Protein AF-A0A3Q3X2P6-F1 (afdb_monomer_lite)

Sequence (192 aa):
YVLNYISVICLCSVTRWWDIPSLQLNGTAVERRFWLMEQRSKPRSSREAITIVSPPPVKSPIPKPPKVLSQLTAEACQSSVRMSCLCESNVREVVWYVNGKRLSQSSRFEMRSSEGSCSLLIHDLADNDQGEYTCEMTSEGGVSKSSFSFTGQVFQSIHLKIKAYREQQLELKGEHVSHCYLDLAHFHGNFK

Secondary structure (DSSP, 8-state):
----------------------------S---SSSSS--S-------------PPP---PPPPPPPPEEEEEEEEEETTEEEEEEEE-TT--EEEEEETTEEP--SSSEEEEEETTEEEEEE-S--GGG-EEEEEEEEETTEEEEEEEEE-HHHHHHHHHHHHHHHHHHHHHHHHHHHHHHHHHHHHHTT--

Radius of gyration: 45.09 Å; chains: 1; bounding box: 128×67×103 Å

InterPro domains:
  IPR003599 Immunoglobulin domain subtype [SM00409] (69-163)
  IPR007110 Immunoglobulin-like domain [PS50835] (66-151)
  IPR013098 Immunoglobulin I-set [PF07679] (78-150)
  IPR013783 Immunoglobulin-like fold [G3DSA:2.60.40.10] (67-174)
  IPR036179 Immunoglobulin-like domain superfamily [SSF48726] (63-153)
  IPR052385 Obscurin and Obscurin-like Regulators [PTHR35971] (69-151)

pLDDT: mean 76.87, std 23.96, range [31.2, 98.56]

Foldseek 3Di:
DDDDDDDDDDDDDDDDDDDDDDDDDDDDPPDDDDPDPPPDDDPDDDPPDPPPPDPDPPPDPQDAAWAWPFAWDWAADQLKIKIKTFTAQQFPDKWKDFQNHTDDDDPQWHWDDHRRITMIIGHPDDPVSFGKMKIWTAGSNGIDIHIDGCDDPNVVVNVVVSVVSVVVVVVVVVVVVVVVVVVVVVVVVPPD

Structure (mmCIF, N/CA/C/O backbone):
data_AF-A0A3Q3X2P6-F1
#
_entry.id   AF-A0A3Q3X2P6-F1
#
loop_
_atom_site.group_PDB
_atom_site.id
_atom_site.type_symbol
_atom_site.label_atom_id
_atom_site.label_alt_id
_atom_site.label_comp_id
_atom_site.label_asym_id
_atom_site.label_entity_id
_atom_site.label_seq_id
_atom_site.pdbx_PDB_ins_code
_atom_site.Cartn_x
_atom_site.Cartn_y
_atom_site.Cartn_z
_atom_site.occupancy
_atom_site.B_iso_or_equiv
_atom_site.auth_seq_id
_atom_site.auth_comp_id
_atom_site.auth_asym_id
_atom_site.auth_atom_id
_atom_site.pdbx_PDB_model_num
ATOM 1 N N . TYR A 1 1 ? 35.637 55.314 -64.513 1.00 33.53 1 TYR A N 1
ATOM 2 C CA . TYR A 1 1 ? 36.027 56.235 -63.428 1.00 33.53 1 TYR A CA 1
ATOM 3 C C . TYR A 1 1 ? 35.735 55.520 -62.115 1.00 33.53 1 TYR A C 1
ATOM 5 O O . TYR A 1 1 ? 34.590 55.496 -61.707 1.00 33.53 1 TYR A O 1
ATOM 13 N N . VAL A 1 2 ? 36.577 54.567 -61.698 1.00 35.44 2 VAL A N 1
ATOM 14 C CA . VAL A 1 2 ? 37.862 54.707 -60.971 1.00 35.44 2 VAL A CA 1
ATOM 15 C C . VAL A 1 2 ? 37.658 55.321 -59.587 1.00 35.44 2 VAL A C 1
ATOM 17 O O . VAL A 1 2 ? 37.082 56.399 -59.509 1.00 35.44 2 VAL A O 1
ATOM 20 N N . LEU A 1 3 ? 38.183 54.614 -58.572 1.00 36.09 3 LEU A N 1
ATOM 21 C CA . LEU A 1 3 ? 38.850 55.047 -57.326 1.00 36.09 3 LEU A CA 1
ATOM 22 C C . LEU A 1 3 ? 38.452 54.076 -56.175 1.00 36.09 3 LEU A C 1
ATOM 24 O O . LEU A 1 3 ? 37.271 53.808 -56.019 1.00 36.09 3 LEU A O 1
ATOM 28 N N . ASN A 1 4 ? 39.310 53.547 -55.294 1.00 36.97 4 ASN A N 1
ATOM 29 C CA . ASN A 1 4 ? 40.771 53.449 -55.202 1.00 36.97 4 ASN A CA 1
ATOM 30 C C . ASN A 1 4 ? 41.157 52.675 -53.901 1.00 36.97 4 ASN A C 1
ATOM 32 O O . ASN A 1 4 ? 40.309 52.552 -53.022 1.00 36.97 4 ASN A O 1
ATOM 36 N N . TYR A 1 5 ? 42.443 52.292 -53.769 1.00 31.20 5 TYR A N 1
ATOM 37 C CA . TYR A 1 5 ? 43.213 51.961 -52.532 1.00 31.20 5 TYR A CA 1
ATOM 38 C C . TYR A 1 5 ? 42.891 50.645 -51.786 1.00 31.20 5 TYR A C 1
ATOM 40 O O . TYR A 1 5 ? 41.778 50.454 -51.322 1.00 31.20 5 TYR A O 1
ATOM 48 N N . ILE A 1 6 ? 43.760 49.625 -51.660 1.00 38.25 6 ILE A N 1
ATOM 49 C CA . ILE A 1 6 ? 45.190 49.481 -51.260 1.00 38.25 6 ILE A CA 1
ATOM 50 C C . ILE A 1 6 ? 45.511 49.928 -49.821 1.00 38.25 6 ILE A C 1
ATOM 52 O O . ILE A 1 6 ? 45.297 51.087 -49.472 1.00 38.25 6 ILE A O 1
ATOM 56 N N . SER A 1 7 ? 46.194 49.012 -49.103 1.00 34.75 7 SER A N 1
ATOM 57 C CA . SER A 1 7 ? 46.961 49.101 -47.828 1.00 34.75 7 SER A CA 1
ATOM 58 C C . SER A 1 7 ? 46.253 48.351 -46.679 1.00 34.75 7 SER A C 1
ATOM 60 O O . SER A 1 7 ? 45.044 48.466 -46.559 1.00 34.75 7 SER A O 1
ATOM 62 N N . VAL A 1 8 ? 46.858 47.522 -45.812 1.00 41.06 8 VAL A N 1
ATOM 63 C CA . VAL A 1 8 ? 48.183 47.476 -45.141 1.00 41.06 8 VAL A CA 1
ATOM 64 C C . VAL A 1 8 ? 48.368 46.006 -44.654 1.00 41.06 8 VAL A C 1
ATOM 66 O O . VAL A 1 8 ? 47.435 45.458 -44.081 1.00 41.06 8 VAL A O 1
ATOM 69 N N . ILE A 1 9 ? 49.362 45.215 -45.090 1.00 38.41 9 ILE A N 1
ATOM 70 C CA . ILE A 1 9 ? 50.740 45.007 -44.567 1.00 38.41 9 ILE A CA 1
ATOM 71 C C . ILE A 1 9 ? 50.860 44.266 -43.205 1.00 38.41 9 ILE A C 1
ATOM 73 O O . ILE A 1 9 ? 50.390 44.747 -42.184 1.00 38.41 9 ILE A O 1
ATOM 77 N N . CYS A 1 10 ? 51.614 43.150 -43.269 1.00 36.16 10 CYS A N 1
ATOM 78 C CA . CYS A 1 10 ? 52.496 42.468 -42.296 1.00 36.16 10 CYS A CA 1
ATOM 79 C C . CYS A 1 10 ? 52.026 42.136 -40.865 1.00 36.16 10 CYS A C 1
ATOM 81 O O . CYS A 1 10 ? 51.720 43.022 -40.080 1.00 36.16 10 CYS A O 1
ATOM 83 N N . LEU A 1 11 ? 52.307 40.898 -40.423 1.00 36.25 11 LEU A N 1
ATOM 84 C CA . LEU A 1 11 ? 53.598 40.586 -39.781 1.00 36.25 11 LEU A CA 1
ATOM 85 C C . LEU A 1 11 ? 53.776 39.094 -39.434 1.00 36.25 11 LEU A C 1
ATOM 87 O O . LEU A 1 11 ? 52.826 38.379 -39.138 1.00 36.25 11 LEU A O 1
ATOM 91 N N . CYS A 1 12 ? 55.061 38.738 -39.377 1.00 33.62 12 CYS A N 1
ATOM 92 C CA . CYS A 1 12 ? 55.713 37.623 -38.687 1.00 33.62 12 CYS A CA 1
ATOM 93 C C . CYS A 1 12 ? 55.795 36.278 -39.435 1.00 33.62 12 CYS A C 1
ATOM 95 O O . CYS A 1 12 ? 54.791 35.614 -39.636 1.00 33.62 12 CYS A O 1
ATOM 97 N N . SER A 1 13 ? 56.934 35.819 -39.968 1.00 33.28 13 SER A N 1
ATOM 98 C CA . SER A 1 13 ? 58.338 35.740 -39.499 1.00 33.28 13 SER A CA 1
ATOM 99 C C . SER A 1 13 ? 58.699 34.321 -39.052 1.00 33.28 13 SER A C 1
ATOM 101 O O . SER A 1 13 ? 58.274 33.863 -38.003 1.00 33.28 13 SER A O 1
ATOM 103 N N . VAL A 1 14 ? 59.608 33.736 -39.840 1.00 39.00 14 VAL A N 1
ATOM 104 C CA . VAL A 1 14 ? 60.704 32.829 -39.457 1.00 39.00 14 VAL A CA 1
ATOM 105 C C . VAL A 1 14 ? 60.358 31.402 -39.011 1.00 39.00 14 VAL A C 1
ATOM 107 O O . VAL A 1 14 ? 59.834 31.159 -37.935 1.00 39.00 14 VAL A O 1
ATOM 110 N N . THR A 1 15 ? 60.834 30.443 -39.811 1.00 45.34 15 THR A N 1
ATOM 111 C CA . THR A 1 15 ? 61.708 29.317 -39.393 1.00 45.34 15 THR A CA 1
ATOM 112 C C . THR A 1 15 ? 62.205 28.604 -40.662 1.00 45.34 15 THR A C 1
ATOM 114 O O . THR A 1 15 ? 61.507 27.802 -41.264 1.00 45.34 15 THR A O 1
ATOM 117 N N . ARG A 1 16 ? 63.271 29.121 -41.292 1.00 37.22 16 ARG A N 1
ATOM 118 C CA . ARG A 1 16 ? 64.595 28.469 -41.438 1.00 37.22 16 ARG A CA 1
ATOM 119 C C . ARG A 1 16 ? 64.564 26.933 -41.417 1.00 37.22 16 ARG A C 1
ATOM 121 O O . ARG A 1 16 ? 64.506 26.346 -40.343 1.00 37.22 16 ARG A O 1
ATOM 128 N N . TRP A 1 17 ? 64.703 26.325 -42.600 1.00 38.06 17 TRP A N 1
ATOM 129 C CA . TRP A 1 17 ? 65.188 24.953 -42.773 1.00 38.06 17 TRP A CA 1
ATOM 130 C C . TRP A 1 17 ? 66.465 24.968 -43.627 1.00 38.06 17 TRP A C 1
ATOM 132 O O . TRP A 1 17 ? 66.420 25.007 -44.850 1.00 38.06 17 TRP A O 1
ATOM 142 N N . TRP A 1 18 ? 67.575 25.130 -42.910 1.00 32.44 18 TRP A N 1
ATOM 143 C CA . TRP A 1 18 ? 68.899 24.508 -43.050 1.00 32.44 18 TRP A CA 1
ATOM 144 C C . TRP A 1 18 ? 69.228 23.787 -44.374 1.00 32.44 18 TRP A C 1
ATOM 146 O O . TRP A 1 18 ? 68.604 22.796 -44.740 1.00 32.44 18 TRP A O 1
ATOM 156 N N . ASP A 1 19 ? 70.290 24.287 -45.008 1.00 33.28 19 ASP A N 1
ATOM 157 C CA . ASP A 1 19 ? 71.456 23.527 -45.475 1.00 33.28 19 ASP A CA 1
ATOM 158 C C . ASP A 1 19 ? 71.229 22.289 -46.361 1.00 33.28 19 ASP A C 1
ATOM 160 O O . ASP A 1 19 ? 71.157 21.155 -45.890 1.00 33.28 19 ASP A O 1
ATOM 164 N N . ILE A 1 20 ? 71.295 22.493 -47.683 1.00 45.91 20 ILE A N 1
ATOM 165 C CA . ILE A 1 20 ? 71.762 21.454 -48.612 1.00 45.91 20 ILE A CA 1
ATOM 166 C C . ILE A 1 20 ? 73.174 21.843 -49.071 1.00 45.91 20 ILE A C 1
ATOM 168 O O . ILE A 1 20 ? 73.326 22.866 -49.747 1.00 45.91 20 ILE A O 1
ATOM 172 N N . PRO A 1 21 ? 74.214 21.059 -48.731 1.00 40.94 21 PRO A N 1
ATOM 173 C CA . PRO A 1 21 ? 75.566 21.308 -49.197 1.00 40.94 21 PRO A CA 1
ATOM 174 C C . PRO A 1 21 ? 75.670 21.129 -50.709 1.00 40.94 21 PRO A C 1
ATOM 176 O O . PRO A 1 21 ? 75.223 20.138 -51.287 1.00 40.94 21 PRO A O 1
ATOM 179 N N . SER A 1 22 ? 76.347 22.093 -51.318 1.00 44.72 22 SER A N 1
ATOM 180 C CA . SER A 1 22 ? 76.985 22.009 -52.621 1.00 44.72 22 SER A CA 1
ATOM 181 C C . SER A 1 22 ? 77.741 20.687 -52.791 1.00 44.72 22 SER A C 1
ATOM 183 O O . SER A 1 22 ? 78.795 20.489 -52.184 1.00 44.72 22 SER A O 1
ATOM 185 N N . LEU A 1 23 ? 77.240 19.811 -53.659 1.00 38.44 23 LEU A N 1
ATOM 186 C CA . LEU A 1 23 ? 78.026 18.728 -54.239 1.00 38.44 23 LEU A CA 1
ATOM 187 C C . LEU A 1 23 ? 78.218 19.013 -55.720 1.00 38.44 23 LEU A C 1
ATOM 189 O O . LEU A 1 23 ? 77.279 19.267 -56.474 1.00 38.44 23 LEU A O 1
ATOM 193 N N . GLN A 1 24 ? 79.497 19.065 -56.064 1.00 36.78 24 GLN A N 1
ATOM 194 C CA . GLN A 1 24 ? 80.031 19.486 -57.338 1.00 36.78 24 GLN A CA 1
ATOM 195 C C . GLN A 1 24 ? 79.485 18.634 -58.484 1.00 36.78 24 GLN A C 1
ATOM 197 O O . GLN A 1 24 ? 79.492 17.405 -58.443 1.00 36.78 24 GLN A O 1
ATOM 202 N N . LEU A 1 25 ? 79.065 19.336 -59.533 1.00 44.50 25 LEU A N 1
ATOM 203 C CA . LEU A 1 25 ? 78.928 18.817 -60.884 1.00 44.50 25 LEU A CA 1
ATOM 204 C C . LEU A 1 25 ? 80.258 18.202 -61.311 1.00 44.50 25 LEU A C 1
ATOM 206 O O . LEU A 1 25 ? 81.220 18.941 -61.450 1.00 44.50 25 LEU A O 1
ATOM 210 N N . ASN A 1 26 ? 80.282 16.889 -61.529 1.00 39.94 26 ASN A N 1
ATOM 211 C CA . ASN A 1 26 ? 81.269 16.183 -62.343 1.00 39.94 26 ASN A CA 1
ATOM 212 C C . ASN A 1 26 ? 80.646 14.844 -62.764 1.00 39.94 26 ASN A C 1
ATOM 214 O O . ASN A 1 26 ? 80.643 13.888 -61.996 1.00 39.94 26 ASN A O 1
ATOM 218 N N . GLY A 1 27 ? 80.073 14.769 -63.965 1.00 41.03 27 GLY A N 1
ATOM 219 C CA . GLY A 1 27 ? 79.530 13.507 -64.468 1.00 41.03 27 GLY A CA 1
ATOM 220 C C . GLY A 1 27 ? 78.745 13.680 -65.756 1.00 41.03 27 GLY A C 1
ATOM 221 O O . GLY A 1 27 ? 77.807 14.465 -65.828 1.00 41.03 27 GLY A O 1
ATOM 222 N N . THR A 1 28 ? 79.177 12.981 -66.790 1.00 41.62 28 THR A N 1
ATOM 223 C CA . THR A 1 28 ? 78.788 13.134 -68.187 1.00 41.62 28 THR A CA 1
ATOM 224 C C . THR A 1 28 ? 77.347 12.708 -68.473 1.00 41.62 28 THR A C 1
ATOM 226 O O . THR A 1 28 ? 76.793 11.779 -67.893 1.00 41.62 28 THR A O 1
ATOM 229 N N . ALA A 1 29 ? 76.723 13.431 -69.401 1.00 50.62 29 ALA A N 1
ATOM 230 C CA . ALA A 1 29 ? 75.336 13.280 -69.806 1.00 50.62 29 ALA A CA 1
ATOM 231 C C . ALA A 1 29 ? 75.096 12.013 -70.643 1.00 50.62 29 ALA A C 1
ATOM 233 O O . ALA A 1 29 ? 75.009 12.115 -71.860 1.00 50.62 29 ALA A O 1
ATOM 234 N N . VAL A 1 30 ? 74.949 10.833 -70.033 1.00 52.69 30 VAL A N 1
ATOM 235 C CA . VAL A 1 30 ? 74.487 9.634 -70.763 1.00 52.69 30 VAL A CA 1
ATOM 236 C C . VAL A 1 30 ? 73.763 8.638 -69.845 1.00 52.69 30 VAL A C 1
ATOM 238 O O . VAL A 1 30 ? 74.281 7.564 -69.616 1.00 52.69 30 VAL A O 1
ATOM 241 N N . GLU A 1 31 ? 72.565 8.945 -69.321 1.00 48.88 31 GLU A N 1
ATOM 242 C CA . GLU A 1 31 ? 71.650 7.883 -68.819 1.00 48.88 31 GLU A CA 1
ATOM 243 C C . GLU A 1 31 ? 70.220 8.373 -68.510 1.00 48.88 31 GLU A C 1
ATOM 245 O O . GLU A 1 31 ? 69.676 8.217 -67.421 1.00 48.88 31 GLU A O 1
ATOM 250 N N . ARG A 1 32 ? 69.551 8.986 -69.496 1.00 47.75 32 ARG A N 1
ATOM 251 C CA . ARG A 1 32 ? 68.119 9.352 -69.399 1.00 47.75 32 ARG A CA 1
ATOM 252 C C . ARG A 1 32 ? 67.260 8.681 -70.469 1.00 47.75 32 ARG A C 1
ATOM 254 O O . ARG A 1 32 ? 66.529 9.362 -71.182 1.00 47.75 32 ARG A O 1
ATOM 261 N N . ARG A 1 33 ? 67.348 7.355 -70.624 1.00 50.03 33 ARG A N 1
ATOM 262 C CA . ARG A 1 33 ? 66.490 6.616 -71.578 1.00 50.03 33 ARG A CA 1
ATOM 263 C C . ARG A 1 33 ? 65.976 5.252 -71.102 1.00 50.03 33 ARG A C 1
ATOM 265 O O . ARG A 1 33 ? 65.622 4.434 -71.936 1.00 50.03 33 ARG A O 1
ATOM 272 N N . PHE A 1 34 ? 65.853 5.025 -69.794 1.00 45.03 34 PHE A N 1
ATOM 273 C CA . PHE A 1 34 ? 65.314 3.752 -69.281 1.00 45.03 34 PHE A CA 1
ATOM 274 C C . PHE A 1 34 ? 64.040 3.850 -68.425 1.00 45.03 34 PHE A C 1
A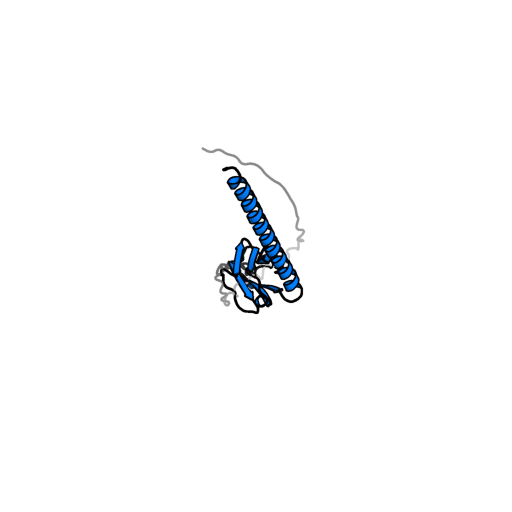TOM 276 O O . PHE A 1 34 ? 63.546 2.827 -67.976 1.00 45.03 34 PHE A O 1
ATOM 283 N N . TRP A 1 35 ? 63.436 5.034 -68.256 1.00 46.44 35 TRP A N 1
ATOM 284 C CA . TRP A 1 35 ? 62.247 5.201 -67.392 1.00 46.44 35 TRP A CA 1
ATOM 285 C C . TRP A 1 35 ? 60.910 5.437 -68.122 1.00 46.44 35 TRP A C 1
ATOM 287 O O . TRP A 1 35 ? 59.903 5.714 -67.482 1.00 46.44 35 TRP A O 1
ATOM 297 N N . LEU A 1 36 ? 60.867 5.349 -69.455 1.00 50.97 36 LEU A N 1
ATOM 298 C CA . LEU A 1 36 ? 59.707 5.800 -70.249 1.00 50.97 36 LEU A CA 1
ATOM 299 C C . LEU A 1 36 ? 58.902 4.690 -70.944 1.00 50.97 36 LEU A C 1
ATOM 301 O O . LEU A 1 36 ? 58.043 5.004 -71.760 1.00 50.97 36 LEU A O 1
ATOM 305 N N . MET A 1 37 ? 59.143 3.413 -70.632 1.00 41.12 37 MET A N 1
ATOM 306 C CA . MET A 1 37 ? 58.478 2.288 -71.312 1.00 41.12 37 MET A CA 1
ATOM 307 C C . MET A 1 37 ? 57.982 1.172 -70.378 1.00 41.12 37 MET A C 1
ATOM 309 O O . MET A 1 37 ? 57.771 0.059 -70.834 1.00 41.12 37 MET A O 1
ATOM 313 N N . GLU A 1 38 ? 57.711 1.457 -69.103 1.00 45.66 38 GLU A N 1
ATOM 314 C CA . GLU A 1 38 ? 57.018 0.501 -68.218 1.00 45.66 38 GLU A CA 1
ATOM 315 C C . GLU A 1 38 ? 55.624 1.030 -67.849 1.00 45.66 38 GLU A C 1
ATOM 317 O O . GLU A 1 38 ? 55.273 1.255 -66.693 1.00 45.66 38 GLU A O 1
ATOM 322 N N . GLN A 1 39 ? 54.830 1.301 -68.886 1.00 37.47 39 GLN A N 1
ATOM 323 C CA . GLN A 1 39 ? 53.434 1.732 -68.790 1.00 37.47 39 GLN A CA 1
ATOM 324 C C . GLN A 1 39 ? 52.527 0.760 -69.547 1.00 37.47 39 GLN A C 1
ATOM 326 O O . GLN A 1 39 ? 51.902 1.139 -70.539 1.00 37.47 39 GLN A O 1
ATOM 331 N N . ARG A 1 40 ? 52.437 -0.511 -69.118 1.00 46.03 40 ARG A N 1
ATOM 332 C CA . ARG A 1 40 ? 51.381 -1.393 -69.648 1.00 46.03 40 ARG A CA 1
ATOM 333 C C . ARG A 1 40 ? 50.992 -2.614 -68.809 1.00 46.03 40 ARG A C 1
ATOM 335 O O . ARG A 1 40 ? 50.876 -3.693 -69.366 1.00 46.03 40 ARG A O 1
ATOM 342 N N . SER A 1 41 ? 50.667 -2.448 -67.524 1.00 49.22 41 SER A N 1
ATOM 343 C CA . SER A 1 41 ? 49.711 -3.354 -66.842 1.00 49.22 41 SER A CA 1
ATOM 344 C C . SER A 1 41 ? 49.481 -2.976 -65.378 1.00 49.22 41 SER A C 1
ATOM 346 O O . SER A 1 41 ? 50.266 -3.357 -64.516 1.00 49.22 41 SER A O 1
ATOM 348 N N . LYS A 1 42 ? 48.384 -2.272 -65.081 1.00 46.06 42 LYS A N 1
ATOM 349 C CA . LYS A 1 42 ? 47.662 -2.327 -63.792 1.00 46.06 42 LYS A CA 1
ATOM 350 C C . LYS A 1 42 ? 46.335 -1.572 -63.948 1.00 46.06 42 LYS A C 1
ATOM 352 O O . LYS A 1 42 ? 46.357 -0.345 -64.009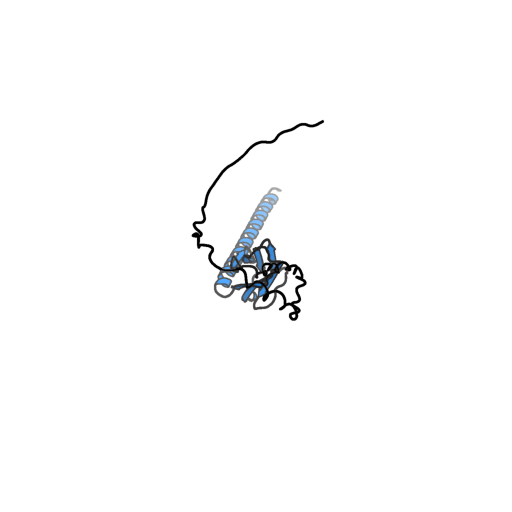 1.00 46.06 42 LYS A O 1
ATOM 357 N N . PRO A 1 43 ? 45.172 -2.244 -64.008 1.00 47.03 43 PRO A N 1
ATOM 358 C CA . PRO A 1 43 ? 43.907 -1.551 -63.847 1.00 47.03 43 PRO A CA 1
ATOM 359 C C . PRO A 1 43 ? 43.687 -1.352 -62.345 1.00 47.03 43 PRO A C 1
ATOM 361 O O . PRO A 1 43 ? 43.329 -2.289 -61.636 1.00 47.03 43 PRO A O 1
ATOM 364 N N . ARG A 1 44 ? 43.933 -0.143 -61.828 1.00 39.62 44 ARG A N 1
ATOM 365 C CA . ARG A 1 44 ? 43.517 0.215 -60.467 1.00 39.62 44 ARG A CA 1
ATOM 366 C C . ARG A 1 44 ? 42.276 1.092 -60.561 1.00 39.62 44 ARG A C 1
ATOM 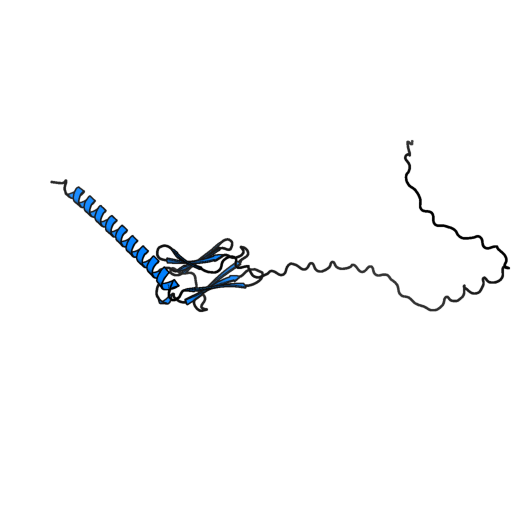368 O O . ARG A 1 44 ? 42.347 2.274 -60.866 1.00 39.62 44 ARG A O 1
ATOM 375 N N . SER A 1 45 ? 41.136 0.441 -60.356 1.00 54.72 45 SER A N 1
ATOM 376 C CA . SER A 1 45 ? 39.838 1.061 -60.121 1.00 54.72 45 SER A CA 1
ATOM 377 C C . SER A 1 45 ? 39.941 2.095 -58.999 1.00 54.72 45 SER A C 1
ATOM 379 O O . SER A 1 45 ? 40.216 1.732 -57.858 1.00 54.72 45 SER A O 1
ATOM 381 N N . SER A 1 46 ? 39.678 3.360 -59.309 1.00 48.53 46 SER A N 1
ATOM 382 C CA . SER A 1 46 ? 39.364 4.378 -58.305 1.00 48.53 46 SER A CA 1
ATOM 383 C C . SER A 1 46 ? 38.445 5.434 -58.914 1.00 48.53 46 SER A C 1
ATOM 385 O O . SER A 1 46 ? 38.849 6.553 -59.217 1.00 48.53 46 SER A O 1
ATOM 387 N N . ARG A 1 47 ? 37.172 5.071 -59.100 1.00 55.94 47 ARG A N 1
ATOM 388 C CA . ARG A 1 47 ? 36.113 6.050 -58.845 1.00 55.94 47 ARG A CA 1
ATOM 389 C C . ARG A 1 47 ? 36.010 6.125 -57.328 1.00 55.94 47 ARG A C 1
ATOM 391 O O . ARG A 1 47 ? 35.510 5.190 -56.710 1.00 55.94 47 ARG A O 1
ATOM 398 N N . GLU A 1 48 ? 36.558 7.175 -56.734 1.00 56.66 48 GLU A N 1
ATOM 399 C CA . GLU A 1 48 ? 36.313 7.483 -55.329 1.00 56.66 48 GLU A CA 1
ATOM 400 C C . GLU A 1 48 ? 34.835 7.856 -55.202 1.00 56.66 48 GLU A C 1
ATOM 402 O O . GLU A 1 48 ? 34.406 8.956 -55.545 1.00 56.66 48 GLU A O 1
ATOM 407 N N . ALA A 1 49 ? 34.024 6.883 -54.796 1.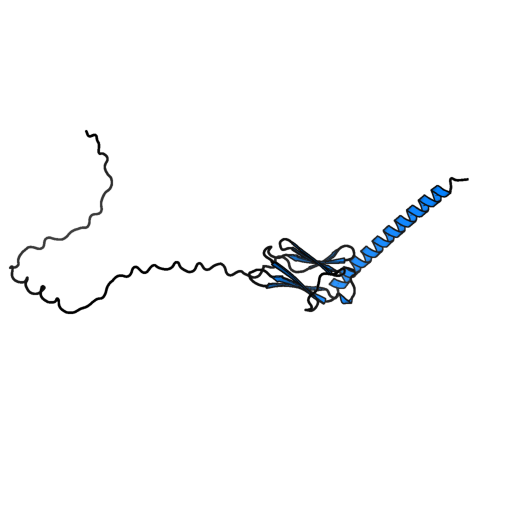00 51.22 49 ALA A N 1
ATOM 408 C CA . ALA A 1 49 ? 32.683 7.156 -54.328 1.00 51.22 49 ALA A CA 1
ATOM 409 C C . ALA A 1 49 ? 32.818 7.946 -53.023 1.00 51.22 49 ALA A C 1
ATOM 411 O O . ALA A 1 49 ? 33.413 7.464 -52.061 1.00 51.22 49 ALA A O 1
ATOM 412 N N . ILE A 1 50 ? 32.276 9.163 -52.995 1.00 58.69 50 ILE A N 1
ATOM 413 C CA . ILE A 1 50 ? 32.066 9.901 -51.752 1.00 58.69 50 ILE A CA 1
ATOM 414 C C . ILE A 1 50 ? 31.056 9.083 -50.945 1.00 58.69 50 ILE A C 1
ATOM 416 O O . ILE A 1 50 ? 29.853 9.126 -51.205 1.00 58.69 50 ILE A O 1
ATOM 420 N N . THR A 1 51 ? 31.541 8.284 -49.999 1.00 44.75 51 THR A N 1
ATOM 421 C CA . THR A 1 51 ? 30.682 7.618 -49.024 1.00 44.75 51 THR A CA 1
ATOM 422 C C . THR A 1 51 ? 30.077 8.710 -48.153 1.00 44.75 51 THR A C 1
ATOM 424 O O . THR A 1 51 ? 30.767 9.291 -47.317 1.00 44.75 51 THR A O 1
ATOM 427 N N . ILE A 1 52 ? 28.793 9.016 -48.349 1.00 58.72 52 ILE A N 1
ATOM 428 C CA . ILE A 1 52 ? 28.022 9.764 -47.356 1.00 58.72 52 ILE A CA 1
ATOM 429 C C . ILE A 1 52 ? 28.046 8.901 -46.094 1.00 58.72 52 ILE A C 1
ATOM 431 O O . ILE A 1 52 ? 27.382 7.868 -46.028 1.00 58.72 52 ILE A O 1
ATOM 435 N N . VAL A 1 53 ? 28.872 9.279 -45.118 1.00 62.62 53 VAL A N 1
ATOM 436 C CA . VAL A 1 53 ? 28.878 8.644 -43.803 1.00 62.62 53 VAL A CA 1
ATOM 437 C C . VAL A 1 53 ? 27.528 8.978 -43.180 1.00 62.62 53 VAL A C 1
ATOM 439 O O . VAL A 1 53 ? 27.281 10.117 -42.789 1.00 62.62 53 VAL A O 1
ATOM 442 N N . SER A 1 54 ? 26.621 8.002 -43.155 1.00 68.56 54 SER A N 1
ATOM 443 C CA . SER A 1 54 ? 25.366 8.097 -42.412 1.00 68.56 54 SER A CA 1
ATOM 444 C C . SER A 1 54 ? 25.676 8.550 -40.980 1.00 68.56 54 SER A C 1
ATOM 446 O O . SER A 1 54 ? 26.589 7.971 -40.378 1.00 68.56 54 SER A O 1
ATOM 448 N N . PRO A 1 55 ? 24.971 9.555 -40.423 1.00 72.19 55 PRO A N 1
ATOM 449 C CA . PRO A 1 55 ? 25.210 9.976 -39.050 1.00 72.19 55 PRO A CA 1
ATOM 450 C C . PRO A 1 55 ? 25.088 8.759 -38.121 1.00 72.19 55 PRO A C 1
ATOM 452 O O . PRO A 1 55 ? 24.213 7.914 -38.347 1.00 72.19 55 PRO A O 1
ATOM 455 N N . PRO A 1 56 ? 25.966 8.623 -37.110 1.00 66.31 56 PRO A N 1
ATOM 456 C CA . PRO A 1 56 ? 25.872 7.519 -36.169 1.00 66.31 56 PRO A CA 1
ATOM 457 C C . PRO A 1 56 ? 24.465 7.517 -35.559 1.00 66.31 56 PRO A C 1
ATOM 459 O O . PRO A 1 56 ? 23.944 8.595 -35.258 1.00 66.31 56 PRO A O 1
ATOM 462 N N . PRO A 1 57 ? 23.834 6.343 -35.377 1.00 67.81 57 PRO A N 1
ATOM 463 C CA . PRO A 1 57 ? 22.534 6.273 -34.733 1.00 67.81 57 PRO A CA 1
ATOM 464 C C . PRO A 1 57 ? 22.653 6.950 -33.368 1.00 67.81 57 PRO A C 1
ATOM 466 O O . PRO A 1 57 ? 23.421 6.508 -32.509 1.00 67.81 57 PRO A O 1
ATOM 469 N N . VAL A 1 58 ? 21.936 8.063 -33.195 1.00 67.69 58 VAL A N 1
ATOM 470 C CA . VAL A 1 58 ? 21.812 8.743 -31.908 1.00 67.69 58 VAL A CA 1
ATOM 471 C C . VAL A 1 58 ? 21.224 7.702 -30.967 1.00 67.69 58 VAL A C 1
ATOM 473 O O . VAL A 1 58 ? 20.068 7.315 -31.122 1.00 67.69 58 VAL A O 1
ATOM 476 N N . LYS A 1 59 ? 22.039 7.180 -30.043 1.00 62.88 59 LYS A N 1
ATOM 477 C CA . LYS A 1 59 ? 21.575 6.275 -28.991 1.00 62.88 59 LYS A CA 1
ATOM 478 C C . LYS A 1 59 ? 20.626 7.083 -28.115 1.00 62.88 59 LYS A C 1
ATOM 480 O O . LYS A 1 59 ? 21.062 7.746 -27.178 1.00 62.88 59 LYS A O 1
ATOM 485 N N . SER A 1 60 ? 19.344 7.083 -28.467 1.00 72.38 60 SER A N 1
ATOM 486 C CA . SER A 1 60 ? 18.284 7.596 -27.613 1.00 72.38 60 SER A CA 1
ATOM 487 C C . SER A 1 60 ? 18.442 6.939 -26.239 1.00 72.38 60 SER A C 1
ATOM 489 O O . SER A 1 60 ? 18.646 5.719 -26.193 1.00 72.38 60 SER A O 1
ATOM 491 N N . PRO A 1 61 ? 18.411 7.702 -25.132 1.00 78.56 61 PRO A N 1
ATOM 492 C CA . PRO A 1 61 ? 18.513 7.123 -23.801 1.00 78.56 61 PRO A CA 1
ATOM 493 C C . PRO A 1 61 ? 17.463 6.022 -23.660 1.00 78.56 61 PRO A C 1
ATOM 495 O O . PRO A 1 61 ? 16.279 6.287 -23.848 1.00 78.56 61 PRO A O 1
ATOM 498 N N . ILE A 1 62 ? 17.894 4.789 -23.381 1.00 79.69 62 ILE A N 1
ATOM 499 C CA . ILE A 1 62 ? 16.968 3.682 -23.122 1.00 79.69 62 ILE A CA 1
ATOM 500 C C . ILE A 1 62 ? 16.170 4.078 -21.872 1.00 79.69 62 ILE A C 1
ATOM 502 O O . ILE A 1 62 ? 16.799 4.304 -20.828 1.00 79.69 62 ILE A O 1
ATOM 506 N N . PRO A 1 63 ? 14.833 4.211 -21.955 1.00 87.44 63 PRO A N 1
ATOM 507 C CA . PRO A 1 63 ? 14.030 4.594 -20.804 1.00 87.44 63 PRO A CA 1
ATOM 508 C C . PRO A 1 63 ? 14.228 3.574 -19.673 1.00 87.44 63 PRO A C 1
ATOM 510 O O . PRO A 1 63 ? 14.208 2.368 -19.911 1.00 87.44 63 PRO A O 1
ATOM 513 N N . LYS A 1 64 ? 14.465 4.049 -18.444 1.00 90.81 64 LYS A N 1
ATOM 514 C CA . LYS A 1 64 ? 14.654 3.201 -17.251 1.00 90.81 64 LYS A CA 1
ATOM 515 C C . LYS A 1 64 ? 13.355 3.106 -16.439 1.00 90.81 64 LYS A C 1
ATOM 517 O O . LYS A 1 64 ? 12.572 4.060 -16.480 1.00 90.81 64 LYS A O 1
ATOM 522 N N . PRO A 1 65 ? 13.132 2.015 -15.682 1.00 94.44 65 PRO A N 1
ATOM 523 C CA . PRO A 1 65 ? 11.991 1.918 -14.776 1.00 94.44 65 PRO A CA 1
ATOM 524 C C . PRO A 1 65 ? 11.965 3.089 -13.784 1.00 94.44 65 PRO A C 1
ATOM 526 O O . PRO A 1 65 ? 13.031 3.622 -13.453 1.00 94.44 65 PRO A O 1
ATOM 529 N N . PRO A 1 66 ? 10.782 3.490 -13.290 1.00 94.88 66 PRO A N 1
ATOM 530 C CA . PRO A 1 66 ? 10.659 4.657 -12.427 1.00 94.88 66 PRO A CA 1
ATOM 531 C C . PRO A 1 66 ? 11.374 4.406 -11.100 1.00 94.88 66 PRO A C 1
ATOM 533 O O . PRO A 1 66 ? 11.185 3.365 -10.464 1.00 94.88 66 PRO A O 1
ATOM 536 N N . LYS A 1 67 ? 12.200 5.344 -10.644 1.00 95.69 67 LYS A N 1
ATOM 537 C CA . LYS A 1 67 ? 12.885 5.184 -9.357 1.00 95.69 67 LYS A CA 1
ATOM 538 C C . LYS A 1 67 ? 11.898 5.335 -8.196 1.00 95.69 67 LYS A C 1
ATOM 540 O O . LYS A 1 67 ? 11.153 6.310 -8.130 1.00 95.69 67 LYS A O 1
ATOM 545 N N . VAL A 1 68 ? 11.932 4.399 -7.245 1.00 97.38 68 VAL A N 1
ATOM 546 C CA . VAL A 1 68 ? 11.219 4.523 -5.962 1.00 97.38 68 VAL A CA 1
ATOM 547 C C . VAL A 1 68 ? 12.036 5.432 -5.043 1.00 97.38 68 VAL A C 1
ATOM 549 O O . VAL A 1 68 ? 13.182 5.122 -4.718 1.00 97.38 68 VAL A O 1
ATOM 552 N N . LEU A 1 69 ? 11.461 6.570 -4.661 1.00 96.94 69 LEU A N 1
ATOM 553 C CA . LEU A 1 69 ? 12.081 7.590 -3.811 1.00 96.94 69 LEU A CA 1
ATOM 554 C C . LEU A 1 69 ? 11.795 7.339 -2.327 1.00 96.94 69 LEU A C 1
ATOM 556 O O . LEU A 1 69 ? 12.678 7.514 -1.494 1.00 96.94 69 LEU A O 1
ATOM 560 N N . SER A 1 70 ? 10.580 6.884 -2.012 1.00 97.75 70 SER A N 1
ATOM 561 C CA . SER A 1 70 ? 10.190 6.424 -0.679 1.00 97.75 70 SER A CA 1
ATOM 562 C C . SER A 1 70 ? 9.492 5.087 -0.800 1.00 97.75 70 SER A C 1
ATOM 564 O O . SER A 1 70 ? 8.578 4.942 -1.613 1.00 97.75 70 SER A O 1
ATOM 566 N N . GLN A 1 71 ? 9.901 4.136 0.037 1.00 98.06 71 GLN A N 1
ATOM 567 C CA . GLN A 1 71 ? 9.233 2.844 0.130 1.00 98.06 71 GLN A CA 1
ATOM 568 C C . GLN A 1 71 ? 7.805 3.002 0.654 1.00 98.06 71 GLN A C 1
ATOM 570 O O . GLN A 1 71 ? 7.464 4.014 1.271 1.00 98.06 71 GLN A O 1
ATOM 575 N N . LEU A 1 72 ? 6.989 1.989 0.383 1.00 98.38 72 LEU A N 1
ATOM 576 C CA . LEU A 1 72 ? 5.618 1.895 0.836 1.00 98.38 72 LEU A CA 1
ATOM 577 C C . LEU A 1 72 ? 5.562 1.847 2.362 1.00 98.38 72 LEU A C 1
ATOM 579 O O . LEU A 1 72 ? 6.219 1.026 3.001 1.00 98.38 72 LEU A O 1
ATOM 583 N N . THR A 1 73 ? 4.760 2.732 2.936 1.00 98.25 73 THR A N 1
ATOM 584 C CA . THR A 1 73 ? 4.469 2.792 4.369 1.00 98.25 73 THR A CA 1
ATOM 585 C C . THR A 1 73 ? 2.966 2.730 4.599 1.00 98.25 73 THR A C 1
ATOM 587 O O . THR A 1 73 ? 2.190 2.974 3.675 1.00 98.25 73 THR A O 1
ATOM 590 N N . ALA A 1 74 ? 2.555 2.409 5.827 1.00 98.19 74 ALA A N 1
ATOM 591 C CA . ALA A 1 74 ? 1.162 2.433 6.257 1.00 98.19 74 ALA A CA 1
ATOM 592 C C . ALA A 1 74 ? 1.003 3.287 7.521 1.00 98.19 74 ALA A C 1
ATOM 594 O O . ALA A 1 74 ? 1.800 3.184 8.455 1.00 98.19 74 ALA A O 1
ATOM 595 N N . GLU A 1 75 ? -0.052 4.093 7.568 1.00 97.94 75 GLU A N 1
ATOM 596 C CA . GLU A 1 75 ? -0.389 4.951 8.700 1.00 97.94 75 GLU A CA 1
ATOM 597 C C . GLU A 1 75 ? -1.903 4.992 8.947 1.00 97.94 75 GLU A C 1
ATOM 599 O O . GLU A 1 75 ? -2.716 4.814 8.037 1.00 97.94 75 GLU A O 1
ATOM 604 N N . ALA A 1 76 ? -2.297 5.239 10.197 1.00 97.81 76 ALA A N 1
ATOM 605 C CA . ALA A 1 76 ? -3.692 5.504 10.531 1.00 97.81 76 ALA A CA 1
ATOM 606 C C . ALA A 1 76 ? -4.063 6.925 10.083 1.00 97.81 76 ALA A C 1
ATOM 608 O O . ALA A 1 76 ? -3.408 7.891 10.470 1.00 97.81 76 ALA A O 1
ATOM 609 N N . CYS A 1 77 ? -5.136 7.057 9.308 1.00 96.75 77 CYS A N 1
ATOM 610 C CA . CYS A 1 77 ? -5.676 8.328 8.850 1.00 96.75 77 CYS A CA 1
ATOM 611 C C . CYS A 1 77 ? -7.165 8.396 9.208 1.00 96.75 77 CYS A C 1
ATOM 613 O O . CYS A 1 77 ? -8.010 7.837 8.508 1.00 96.75 77 CYS A O 1
ATOM 615 N N . GLN A 1 78 ? -7.481 9.072 10.319 1.00 94.38 78 GLN A N 1
ATOM 616 C CA . GLN A 1 78 ? -8.841 9.149 10.869 1.00 94.38 78 GLN A CA 1
ATOM 617 C C . GLN A 1 78 ? -9.432 7.741 11.088 1.00 94.38 78 GLN A C 1
ATOM 619 O O . GLN A 1 78 ? -8.907 6.959 11.877 1.00 94.38 78 GLN A O 1
ATOM 624 N N . SER A 1 79 ? -10.510 7.401 10.378 1.00 94.88 79 SER A N 1
ATOM 625 C CA . SER A 1 79 ? -11.200 6.110 10.456 1.00 94.88 79 SER A CA 1
ATOM 626 C C . SER A 1 79 ? -10.674 5.051 9.471 1.00 94.88 79 SER A C 1
ATOM 628 O O . SER A 1 79 ? -11.262 3.967 9.390 1.00 94.88 79 SER A O 1
ATOM 630 N N . SER A 1 80 ? -9.610 5.359 8.721 1.00 97.44 80 SER A N 1
ATOM 631 C CA . SER A 1 80 ? -9.089 4.573 7.592 1.00 97.44 80 SER A CA 1
ATOM 632 C C . SER A 1 80 ? -7.574 4.357 7.696 1.00 97.44 80 SER A C 1
ATOM 634 O O . SER A 1 80 ? -6.889 5.027 8.468 1.00 97.44 80 SER A O 1
ATOM 636 N N . VAL A 1 81 ? -7.028 3.434 6.905 1.00 98.19 81 VAL A N 1
ATOM 637 C CA . VAL A 1 81 ? -5.572 3.261 6.746 1.00 98.19 81 VAL A CA 1
ATOM 638 C C . VAL A 1 81 ? -5.135 3.957 5.471 1.00 98.19 81 VAL A C 1
ATOM 640 O O . VAL A 1 81 ? -5.760 3.760 4.434 1.00 98.19 81 VAL A O 1
ATOM 643 N N . ARG A 1 82 ? -4.057 4.738 5.525 1.00 98.31 82 ARG A N 1
ATOM 644 C CA . ARG A 1 82 ? -3.390 5.262 4.334 1.00 98.31 82 ARG A CA 1
ATOM 645 C C . ARG A 1 82 ? -2.096 4.498 4.115 1.00 98.31 82 ARG A C 1
ATOM 647 O O . ARG A 1 82 ? -1.248 4.453 5.000 1.00 98.31 82 ARG A O 1
ATOM 654 N N . MET A 1 83 ? -1.941 3.941 2.924 1.00 98.50 83 MET A N 1
ATOM 655 C CA . MET A 1 83 ? -0.677 3.418 2.434 1.00 98.50 83 MET A CA 1
ATOM 656 C C . MET A 1 83 ? -0.132 4.347 1.361 1.00 98.50 83 MET A C 1
ATOM 658 O O . MET A 1 83 ? -0.889 4.776 0.491 1.00 98.50 83 MET A O 1
ATOM 662 N N . SER A 1 84 ? 1.152 4.686 1.420 1.00 98.06 84 SER A N 1
ATOM 663 C CA . SER A 1 84 ? 1.743 5.641 0.479 1.00 98.06 84 SER A CA 1
ATOM 664 C C . SER A 1 84 ? 3.200 5.351 0.159 1.00 98.06 84 SER A C 1
ATOM 666 O O . SER A 1 84 ? 3.957 4.928 1.030 1.00 98.06 84 SER A O 1
ATOM 668 N N . CYS A 1 85 ? 3.596 5.631 -1.078 1.00 97.81 85 CYS A N 1
ATOM 669 C CA . CYS A 1 85 ? 4.986 5.622 -1.524 1.00 97.81 85 CYS A CA 1
ATOM 670 C C . CYS A 1 85 ? 5.248 6.795 -2.478 1.00 97.81 85 CYS A C 1
ATOM 672 O O . CYS A 1 85 ? 4.319 7.362 -3.060 1.00 97.81 85 CYS A O 1
ATOM 674 N N . LEU A 1 86 ? 6.525 7.137 -2.658 1.00 97.56 86 LEU A N 1
ATOM 675 C CA . LEU A 1 86 ? 6.959 8.187 -3.582 1.00 97.56 86 LEU A CA 1
ATOM 676 C C . LEU A 1 86 ? 7.842 7.588 -4.671 1.00 97.56 86 LEU A C 1
ATOM 678 O O . LEU A 1 86 ? 8.715 6.765 -4.392 1.00 97.56 86 LEU A O 1
ATOM 682 N N . CYS A 1 87 ? 7.649 8.038 -5.900 1.00 96.50 87 CYS A N 1
ATOM 683 C CA . CYS A 1 87 ? 8.409 7.639 -7.076 1.00 96.50 87 CYS A CA 1
ATOM 684 C C . CYS A 1 87 ? 8.631 8.840 -8.004 1.00 96.50 87 CYS A C 1
ATOM 686 O O . CYS A 1 87 ? 8.160 9.945 -7.737 1.00 96.50 87 CYS A O 1
ATOM 688 N N . GLU A 1 88 ? 9.391 8.642 -9.076 1.00 94.50 88 GLU A N 1
ATOM 689 C CA . GLU A 1 88 ? 9.543 9.655 -10.122 1.00 94.50 8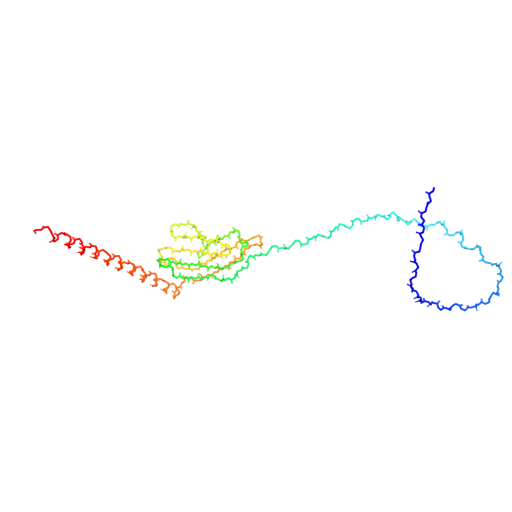8 GLU A CA 1
ATOM 690 C C . GLU A 1 88 ? 8.193 10.001 -10.775 1.00 94.50 88 GLU A C 1
ATOM 692 O O . GLU A 1 88 ? 7.319 9.155 -10.950 1.00 94.50 88 GLU A O 1
ATOM 697 N N . SER A 1 89 ? 8.014 11.263 -11.167 1.00 91.88 89 SER A N 1
ATOM 698 C CA . SER A 1 89 ? 6.742 11.777 -11.695 1.00 91.88 89 SER A CA 1
ATOM 699 C C . SER A 1 89 ? 6.386 11.282 -13.104 1.00 91.88 89 SER A C 1
ATOM 701 O O . SER A 1 89 ? 5.288 11.545 -13.583 1.00 91.88 89 SER A O 1
ATOM 703 N N . ASN A 1 90 ? 7.279 10.543 -13.769 1.00 91.50 90 ASN A N 1
ATOM 704 C CA . ASN A 1 90 ? 7.079 9.974 -15.108 1.00 91.50 90 ASN A CA 1
ATOM 705 C C . ASN A 1 90 ? 6.259 8.666 -15.117 1.00 91.50 90 ASN A C 1
ATOM 707 O O . ASN A 1 90 ? 6.175 7.993 -16.150 1.00 91.50 90 ASN A O 1
ATOM 711 N N . VAL A 1 91 ? 5.682 8.287 -13.976 1.00 94.38 91 VAL A N 1
ATOM 712 C CA . VAL A 1 91 ? 4.786 7.137 -13.851 1.00 94.38 91 VAL A CA 1
ATOM 713 C C . VAL A 1 91 ? 3.484 7.397 -14.607 1.00 94.38 91 VAL A C 1
ATOM 715 O O . VAL A 1 91 ? 2.827 8.416 -14.421 1.00 94.38 91 VAL A O 1
ATOM 718 N N . ARG A 1 92 ? 3.119 6.448 -15.472 1.00 94.38 92 ARG A N 1
ATOM 719 C CA . ARG A 1 92 ? 1.911 6.476 -16.308 1.00 94.38 92 ARG A CA 1
ATOM 720 C C . ARG A 1 92 ? 0.751 5.715 -15.674 1.00 94.38 92 ARG A C 1
ATOM 722 O O . ARG A 1 92 ? -0.396 6.107 -15.848 1.00 94.38 92 ARG A O 1
ATOM 729 N N . GLU A 1 93 ? 1.047 4.630 -14.964 1.00 95.31 93 GLU A N 1
ATOM 730 C CA . GLU A 1 93 ? 0.044 3.779 -14.321 1.00 95.31 93 GLU A CA 1
ATOM 731 C C . GLU A 1 93 ? 0.535 3.330 -12.944 1.00 95.31 93 GLU A C 1
ATOM 733 O O . GLU A 1 93 ? 1.717 3.027 -12.761 1.00 95.31 93 GLU A O 1
ATOM 738 N N . VAL A 1 94 ? -0.394 3.269 -11.989 1.00 97.31 94 VAL A N 1
ATOM 739 C CA . VAL A 1 94 ? -0.174 2.736 -10.645 1.00 97.31 94 VAL A CA 1
ATOM 740 C C . VAL A 1 94 ? -1.185 1.627 -10.388 1.00 97.31 94 VAL A C 1
ATOM 742 O O . VAL A 1 94 ? -2.392 1.843 -10.504 1.00 97.31 94 VAL A O 1
ATOM 745 N N . VAL A 1 95 ? -0.699 0.447 -10.012 1.00 97.88 95 VAL A N 1
ATOM 746 C CA . VAL A 1 95 ? -1.523 -0.721 -9.694 1.00 97.88 95 VAL A CA 1
ATOM 747 C C . VAL A 1 95 ? -1.204 -1.208 -8.289 1.00 97.88 95 VAL A C 1
ATOM 749 O O . VAL A 1 95 ? -0.047 -1.359 -7.908 1.00 97.88 95 VAL A O 1
ATOM 752 N N . TRP A 1 96 ? -2.250 -1.477 -7.514 1.00 98.44 96 TRP A N 1
ATOM 753 C CA . TRP A 1 96 ? -2.131 -1.971 -6.148 1.00 98.44 96 TRP A CA 1
ATOM 754 C C . TRP A 1 96 ? -2.453 -3.458 -6.072 1.00 98.44 96 TRP A C 1
ATOM 756 O O . TRP A 1 96 ? -3.374 -3.934 -6.737 1.00 98.44 96 TRP A O 1
ATOM 766 N N . TYR A 1 97 ? -1.725 -4.181 -5.226 1.00 98.50 97 TYR A N 1
ATOM 767 C CA . TYR A 1 97 ? -1.939 -5.600 -4.966 1.00 98.50 97 TYR A CA 1
ATOM 768 C C . TYR A 1 97 ? -1.985 -5.876 -3.465 1.00 98.50 97 TYR A C 1
ATOM 770 O O . TYR A 1 97 ? -1.262 -5.234 -2.705 1.00 98.50 97 TYR A O 1
ATOM 778 N N . VAL A 1 98 ? -2.782 -6.866 -3.059 1.00 97.94 98 VAL A N 1
ATOM 779 C CA . VAL A 1 98 ? -2.735 -7.481 -1.725 1.00 97.94 98 VAL A CA 1
ATOM 780 C C . VAL A 1 98 ? -2.543 -8.985 -1.880 1.00 97.94 98 VAL A C 1
ATOM 782 O O . VAL A 1 98 ? -3.304 -9.643 -2.592 1.00 97.94 98 VAL A O 1
ATOM 785 N N . ASN A 1 99 ? -1.502 -9.542 -1.262 1.00 97.44 99 ASN A N 1
ATOM 786 C CA . ASN A 1 99 ? -1.156 -10.965 -1.361 1.00 97.44 99 ASN A CA 1
ATOM 787 C C . ASN A 1 99 ? -1.107 -11.453 -2.828 1.00 97.44 99 ASN A C 1
ATOM 789 O O . ASN A 1 99 ? -1.646 -12.505 -3.175 1.00 97.44 99 ASN A O 1
ATOM 793 N N . GLY A 1 100 ? -0.543 -10.625 -3.717 1.00 96.94 100 GLY A N 1
ATOM 794 C CA . GLY A 1 100 ? -0.445 -10.886 -5.159 1.00 96.94 100 GLY A CA 1
ATOM 795 C C . GLY A 1 100 ? -1.737 -10.696 -5.969 1.00 96.94 100 GLY A C 1
ATOM 796 O O . GLY A 1 100 ? -1.711 -10.843 -7.189 1.00 96.94 100 GLY A O 1
ATOM 797 N N . LYS A 1 101 ? -2.866 -10.341 -5.345 1.00 97.81 101 LYS A N 1
ATOM 798 C CA . LYS A 1 101 ? -4.140 -10.084 -6.037 1.00 97.81 101 LYS A CA 1
ATOM 799 C C . LYS A 1 101 ? -4.311 -8.598 -6.319 1.00 97.81 101 LYS A C 1
ATOM 801 O O . LYS A 1 101 ? -4.215 -7.789 -5.401 1.00 97.81 101 LYS A O 1
ATOM 806 N N . ARG A 1 102 ? -4.598 -8.247 -7.577 1.00 97.88 102 ARG A N 1
ATOM 807 C CA . ARG A 1 102 ? -4.842 -6.860 -7.999 1.00 97.88 102 ARG A CA 1
ATOM 808 C C . ARG A 1 102 ? -6.071 -6.295 -7.285 1.00 97.88 102 ARG A C 1
ATOM 810 O O . ARG A 1 102 ? -7.148 -6.886 -7.337 1.00 97.88 102 ARG A O 1
ATOM 817 N N . LEU A 1 103 ? -5.908 -5.137 -6.659 1.00 97.69 103 LEU A N 1
ATOM 818 C CA . LEU A 1 103 ? -6.991 -4.355 -6.080 1.00 97.69 103 LEU A CA 1
ATOM 819 C C . LEU A 1 103 ? -7.664 -3.499 -7.156 1.00 97.69 103 LEU A C 1
ATOM 821 O O . LEU A 1 103 ? -7.052 -3.126 -8.157 1.00 97.69 103 LEU A O 1
ATOM 825 N N . SER A 1 104 ? -8.931 -3.162 -6.930 1.00 96.81 104 SER A N 1
ATOM 826 C CA . SER A 1 104 ? -9.703 -2.250 -7.781 1.00 96.81 104 SER A CA 1
ATOM 827 C C . SER A 1 104 ? -10.304 -1.125 -6.946 1.00 96.81 104 SER A C 1
ATOM 829 O O . SER A 1 104 ? -10.647 -1.333 -5.779 1.00 96.81 104 SER A O 1
ATOM 831 N N . GLN A 1 105 ? -10.442 0.055 -7.554 1.00 97.19 105 GLN A N 1
ATOM 832 C CA . GLN A 1 105 ? -11.131 1.197 -6.954 1.00 97.19 105 GLN A CA 1
ATOM 833 C C . GLN A 1 105 ? -12.543 0.787 -6.509 1.00 97.19 105 GLN A C 1
ATOM 835 O O . GLN A 1 105 ? -13.293 0.178 -7.271 1.00 97.19 105 GLN A O 1
ATOM 840 N N . SER A 1 106 ? -12.909 1.119 -5.274 1.00 96.88 106 SER A N 1
ATOM 841 C CA . SER A 1 106 ? -14.216 0.809 -4.688 1.00 96.88 106 SER A CA 1
ATOM 842 C C . SER A 1 106 ? -14.532 1.764 -3.533 1.00 96.88 106 SER A C 1
ATOM 844 O O . SER A 1 106 ? -13.721 2.617 -3.188 1.00 96.88 106 SER A O 1
ATOM 846 N N . SER A 1 107 ? -15.694 1.611 -2.892 1.00 95.19 107 SER A N 1
ATOM 847 C CA . SER A 1 107 ? -16.007 2.332 -1.647 1.00 95.19 107 SER A CA 1
ATOM 848 C C . SER A 1 107 ? -15.080 1.956 -0.484 1.00 95.19 107 SER A C 1
ATOM 850 O O . SER A 1 107 ? -14.917 2.736 0.446 1.00 95.19 107 SER A O 1
ATOM 852 N N . ARG A 1 108 ? -14.480 0.760 -0.533 1.00 95.56 108 ARG A N 1
ATOM 853 C CA . ARG A 1 108 ? -13.539 0.243 0.470 1.00 95.56 108 ARG A CA 1
ATOM 854 C C . ARG A 1 108 ? -12.098 0.654 0.188 1.00 95.56 108 ARG A C 1
ATOM 856 O O . ARG A 1 108 ? -11.346 0.890 1.127 1.00 95.56 108 ARG A O 1
ATOM 863 N N . PHE A 1 109 ? -11.726 0.713 -1.088 1.00 97.62 109 PHE A N 1
ATOM 864 C CA . PHE A 1 109 ? -10.366 0.985 -1.544 1.00 97.62 109 PHE A CA 1
ATOM 865 C C . PHE A 1 109 ? -10.348 2.207 -2.451 1.00 97.62 109 PHE A C 1
ATOM 867 O O . PHE A 1 109 ? -10.805 2.138 -3.594 1.00 97.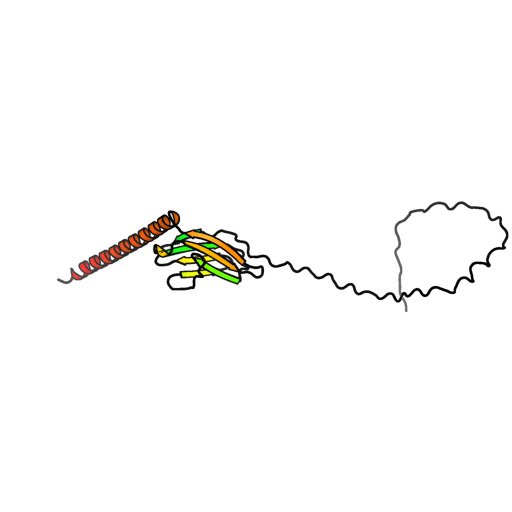62 109 PHE A O 1
ATOM 874 N N . GLU A 1 110 ? -9.775 3.299 -1.957 1.00 97.75 110 GLU A N 1
ATOM 875 C CA . GLU A 1 110 ? -9.589 4.517 -2.734 1.00 97.75 110 GLU A CA 1
ATOM 876 C C . GLU A 1 110 ? -8.122 4.696 -3.124 1.00 97.75 110 GLU A C 1
ATOM 878 O O . GLU A 1 110 ? -7.240 4.786 -2.276 1.00 97.75 110 GLU A O 1
ATOM 883 N N . MET A 1 111 ? -7.855 4.767 -4.422 1.00 97.62 111 MET A N 1
ATOM 884 C CA . MET A 1 111 ? -6.519 4.880 -4.993 1.00 97.62 111 MET A CA 1
ATOM 885 C C . MET A 1 111 ? -6.338 6.278 -5.571 1.00 97.62 111 MET A C 1
ATOM 887 O O . MET A 1 111 ? -7.161 6.751 -6.353 1.00 97.62 111 MET A O 1
ATOM 891 N N . ARG A 1 112 ? -5.244 6.947 -5.204 1.00 95.88 112 ARG A N 1
ATOM 892 C CA . ARG A 1 112 ? -4.883 8.257 -5.753 1.00 95.88 112 ARG A CA 1
ATOM 893 C C . ARG A 1 112 ? -3.423 8.259 -6.170 1.00 95.88 112 ARG A C 1
ATOM 895 O O . ARG A 1 112 ? -2.557 7.841 -5.403 1.00 95.88 112 ARG A O 1
ATOM 902 N N . SER A 1 113 ? -3.153 8.780 -7.358 1.00 94.56 113 SER A N 1
ATOM 903 C CA . SER A 1 113 ? -1.803 8.972 -7.882 1.00 94.56 113 SER A CA 1
ATOM 904 C C . SER A 1 113 ? -1.676 10.369 -8.477 1.00 94.56 113 SER A C 1
ATOM 906 O O . SER A 1 113 ? -2.475 10.734 -9.338 1.00 94.56 113 SER A O 1
ATOM 908 N N . SER A 1 114 ? -0.691 11.144 -8.026 1.00 93.25 114 SER A N 1
ATOM 909 C CA . SER A 1 114 ? -0.424 12.498 -8.521 1.00 93.25 114 SER A CA 1
ATOM 910 C C . SER A 1 114 ? 1.061 12.818 -8.421 1.00 93.25 114 SER A C 1
ATOM 912 O O . SER A 1 114 ? 1.640 12.673 -7.350 1.00 93.25 114 SER A O 1
ATOM 914 N N . GLU A 1 115 ? 1.669 13.269 -9.521 1.00 91.00 115 GLU A N 1
ATOM 915 C CA . GLU A 1 115 ? 3.051 13.787 -9.568 1.00 91.00 115 GLU A CA 1
ATOM 916 C C . GLU A 1 115 ? 4.105 12.890 -8.878 1.00 91.00 115 GLU A C 1
ATOM 918 O O . GLU A 1 115 ? 5.012 13.368 -8.205 1.00 91.00 115 GLU A O 1
ATOM 923 N N . GLY A 1 116 ? 3.993 11.565 -9.027 1.00 91.06 116 GLY A N 1
ATOM 924 C CA . GLY A 1 116 ? 4.911 10.601 -8.399 1.00 91.06 116 GLY A CA 1
ATOM 925 C C . GLY A 1 116 ? 4.556 10.219 -6.954 1.00 91.06 116 GLY A C 1
ATOM 926 O O . GLY A 1 116 ? 5.161 9.308 -6.389 1.00 91.06 116 GLY A O 1
ATOM 927 N N . SER A 1 117 ? 3.537 10.840 -6.359 1.00 96.06 117 SER A N 1
ATOM 928 C CA . SER A 1 117 ? 2.923 10.388 -5.110 1.00 96.06 117 SER A CA 1
ATOM 929 C C . SER A 1 117 ? 1.837 9.357 -5.392 1.00 96.06 117 SER A C 1
ATOM 931 O O . SER A 1 117 ? 0.911 9.619 -6.161 1.00 96.06 117 SER A O 1
ATOM 933 N N . CYS A 1 118 ? 1.944 8.184 -4.770 1.00 97.75 118 CYS A N 1
ATOM 934 C CA . CYS A 1 118 ? 0.980 7.094 -4.895 1.00 97.75 118 CYS A CA 1
ATOM 935 C C . CYS A 1 118 ? 0.383 6.800 -3.521 1.00 97.75 118 CYS A C 1
ATOM 937 O O . CYS A 1 118 ? 1.124 6.625 -2.553 1.00 97.75 118 CYS A O 1
ATOM 939 N N . SER A 1 119 ? -0.943 6.713 -3.428 1.00 97.94 119 SER A N 1
ATOM 940 C CA . SER A 1 119 ? -1.632 6.410 -2.175 1.00 97.94 119 SER A CA 1
ATOM 941 C C . SER A 1 119 ? -2.832 5.484 -2.359 1.00 97.94 119 SER A C 1
ATOM 943 O O . SER A 1 119 ? -3.550 5.563 -3.356 1.00 97.94 119 SER A O 1
ATOM 945 N N . LEU A 1 120 ? -3.042 4.627 -1.364 1.00 98.44 120 LEU A N 1
ATOM 946 C CA . LEU A 1 120 ? -4.191 3.744 -1.201 1.00 98.44 120 LEU A CA 1
ATOM 947 C C . LEU A 1 120 ? -4.815 4.016 0.171 1.00 98.44 120 LEU A C 1
ATOM 949 O O . LEU A 1 120 ? -4.140 3.911 1.193 1.00 98.44 120 LEU A O 1
ATOM 953 N N . LEU A 1 121 ? -6.097 4.364 0.201 1.00 98.25 121 LEU A N 1
ATOM 954 C CA . LEU A 1 121 ? -6.898 4.436 1.416 1.00 98.25 121 LEU A CA 1
ATOM 955 C C . LEU A 1 121 ? -7.742 3.168 1.545 1.00 98.25 121 LEU A C 1
ATOM 957 O O . LEU A 1 121 ? -8.445 2.785 0.611 1.00 98.25 121 LEU A O 1
ATOM 961 N N . ILE A 1 122 ? -7.676 2.543 2.718 1.00 98.12 122 ILE A N 1
ATOM 962 C CA . ILE A 1 122 ? -8.471 1.372 3.092 1.00 98.12 122 ILE A CA 1
ATOM 963 C C . ILE A 1 122 ? -9.478 1.814 4.151 1.00 98.12 122 ILE A C 1
ATOM 965 O O . ILE A 1 122 ? -9.109 2.130 5.289 1.00 98.12 122 ILE A O 1
ATOM 969 N N . HIS A 1 123 ? -10.747 1.852 3.767 1.00 97.19 123 HIS A N 1
ATOM 970 C CA . HIS A 1 123 ? -11.858 2.165 4.655 1.00 97.19 123 HIS A CA 1
ATOM 971 C C . HIS A 1 123 ? -12.318 0.920 5.414 1.00 97.19 123 HIS A C 1
ATOM 973 O O . HIS A 1 123 ? -12.132 -0.208 4.958 1.00 97.19 123 HIS A O 1
ATOM 979 N N . ASP A 1 124 ? -12.951 1.134 6.571 1.00 94.75 124 ASP A N 1
ATOM 980 C CA . ASP A 1 124 ? -13.590 0.070 7.351 1.00 94.75 124 ASP A CA 1
ATOM 981 C C . ASP A 1 124 ? -12.661 -1.123 7.654 1.00 94.75 124 ASP A C 1
ATOM 983 O O . ASP A 1 124 ? -13.042 -2.285 7.505 1.00 94.75 124 ASP A O 1
ATOM 987 N N . LEU A 1 125 ? -11.436 -0.812 8.097 1.00 96.25 125 LEU A N 1
ATOM 988 C CA . LEU A 1 125 ? -10.385 -1.788 8.398 1.00 96.25 125 LEU A CA 1
ATOM 989 C C . LEU A 1 125 ? -10.895 -3.010 9.188 1.00 96.25 125 LEU A C 1
ATOM 991 O O . LEU A 1 125 ? -11.460 -2.854 10.273 1.00 96.25 125 LEU A O 1
ATOM 995 N N . ALA A 1 126 ? -10.625 -4.204 8.662 1.00 94.81 126 ALA A N 1
ATOM 996 C CA . ALA A 1 126 ? -10.976 -5.504 9.227 1.00 94.81 126 ALA A CA 1
ATOM 997 C C . ALA A 1 126 ? -9.754 -6.440 9.301 1.00 94.81 126 ALA A C 1
ATOM 999 O O . ALA A 1 126 ? -8.735 -6.207 8.653 1.00 94.81 126 ALA A O 1
ATOM 1000 N N . ASP A 1 127 ? -9.857 -7.534 10.060 1.00 95.00 127 ASP A N 1
ATOM 1001 C CA . ASP A 1 127 ? -8.747 -8.488 10.241 1.00 95.00 127 ASP A CA 1
ATOM 1002 C C . ASP A 1 127 ? -8.300 -9.159 8.935 1.00 95.00 127 ASP A C 1
ATOM 1004 O O . ASP A 1 127 ? -7.113 -9.430 8.752 1.00 95.00 127 ASP A O 1
ATOM 1008 N N . ASN A 1 128 ? -9.233 -9.361 7.998 1.00 94.19 128 ASN A N 1
ATOM 1009 C CA . ASN A 1 128 ? -8.957 -9.926 6.674 1.00 94.19 128 ASN A CA 1
ATOM 1010 C C . ASN A 1 128 ? -8.183 -8.975 5.746 1.00 94.19 128 ASN A C 1
ATOM 1012 O O . ASN A 1 128 ? -7.733 -9.410 4.689 1.00 94.19 128 ASN A O 1
ATOM 1016 N N . ASP A 1 129 ? -8.024 -7.701 6.120 1.00 96.31 129 ASP A N 1
ATOM 1017 C CA . ASP A 1 129 ? -7.226 -6.738 5.355 1.00 96.31 129 ASP A CA 1
ATOM 1018 C C . ASP A 1 129 ? -5.717 -6.884 5.643 1.00 96.31 129 ASP A C 1
ATOM 1020 O O . ASP A 1 129 ? -4.899 -6.176 5.055 1.00 96.31 129 ASP A O 1
ATOM 1024 N N . GLN A 1 130 ? -5.318 -7.792 6.537 1.00 98.06 130 GLN A N 1
ATOM 1025 C CA . GLN A 1 130 ? -3.914 -8.127 6.756 1.00 98.06 130 GLN A CA 1
ATOM 1026 C C . GLN A 1 130 ? -3.292 -8.799 5.527 1.00 98.06 130 GLN A C 1
ATOM 1028 O O . GLN A 1 130 ? -3.878 -9.683 4.898 1.00 98.06 130 GLN A O 1
ATOM 1033 N N . GLY A 1 131 ? -2.059 -8.416 5.206 1.00 97.94 131 GLY A N 1
ATOM 1034 C CA . GLY A 1 131 ? -1.336 -9.024 4.095 1.00 97.94 131 GLY A CA 1
ATOM 1035 C C . GLY A 1 131 ? -0.115 -8.244 3.640 1.00 97.94 131 GLY A C 1
ATOM 1036 O O . GLY A 1 131 ? 0.263 -7.226 4.222 1.00 97.94 131 GLY A O 1
ATOM 1037 N N . GLU A 1 132 ? 0.498 -8.738 2.572 1.00 98.50 132 GLU A N 1
ATOM 1038 C CA . GLU A 1 132 ? 1.546 -8.032 1.847 1.00 98.50 132 GLU A CA 1
ATOM 1039 C C . GLU A 1 132 ? 0.918 -7.138 0.778 1.00 98.50 132 GLU A C 1
ATOM 1041 O O . GLU A 1 132 ? 0.268 -7.621 -0.153 1.00 98.50 132 GLU A O 1
ATOM 1046 N N . TYR A 1 133 ? 1.116 -5.831 0.920 1.00 98.56 133 TYR A N 1
ATOM 1047 C CA . TYR A 1 133 ? 0.654 -4.835 -0.036 1.00 98.56 133 TYR A CA 1
ATOM 1048 C C . TYR A 1 133 ? 1.787 -4.450 -0.968 1.00 98.56 133 TYR A C 1
ATOM 1050 O O . TYR A 1 133 ? 2.899 -4.198 -0.510 1.00 98.56 133 TYR A O 1
ATOM 1058 N N . THR A 1 134 ? 1.500 -4.352 -2.262 1.00 98.56 134 THR A N 1
ATOM 1059 C CA . THR A 1 134 ? 2.473 -3.924 -3.270 1.00 98.56 134 THR A CA 1
ATOM 1060 C C . THR A 1 134 ? 1.896 -2.800 -4.112 1.00 98.56 134 THR A C 1
ATOM 1062 O O . THR A 1 134 ? 0.827 -2.949 -4.703 1.00 98.56 134 THR A O 1
ATOM 1065 N N . CYS A 1 135 ? 2.634 -1.697 -4.199 1.00 98.31 135 CYS A N 1
ATOM 1066 C CA . CYS A 1 135 ? 2.427 -0.654 -5.192 1.00 98.31 135 CYS A CA 1
ATOM 1067 C C . CYS A 1 135 ? 3.329 -0.947 -6.394 1.00 98.31 135 CYS A C 1
ATOM 1069 O O . CYS A 1 135 ? 4.550 -1.034 -6.253 1.00 98.31 135 CYS A O 1
ATOM 1071 N N . GLU A 1 136 ? 2.731 -1.135 -7.562 1.00 98.19 136 GLU A N 1
ATOM 1072 C CA . GLU A 1 136 ? 3.401 -1.328 -8.844 1.00 98.19 136 GLU A CA 1
ATOM 1073 C C . GLU A 1 136 ? 3.257 -0.047 -9.663 1.00 98.19 136 GLU A C 1
ATOM 1075 O O . GLU A 1 136 ? 2.142 0.408 -9.911 1.00 98.19 136 GLU A O 1
ATOM 1080 N N . MET A 1 137 ? 4.378 0.547 -10.066 1.00 97.75 137 MET A N 1
ATOM 1081 C CA . MET A 1 137 ? 4.396 1.783 -10.843 1.00 97.75 137 MET A CA 1
ATOM 1082 C C . MET A 1 137 ? 5.026 1.519 -12.203 1.00 97.75 137 MET A C 1
ATOM 1084 O O . MET A 1 137 ? 6.171 1.061 -12.286 1.00 97.75 137 MET A O 1
ATOM 1088 N N . THR A 1 138 ? 4.295 1.855 -13.257 1.00 96.50 138 THR A N 1
ATOM 1089 C CA . THR A 1 138 ? 4.702 1.639 -14.646 1.00 96.50 138 THR A CA 1
ATOM 1090 C C . THR A 1 138 ? 5.019 2.976 -15.302 1.00 96.50 138 THR A C 1
ATOM 1092 O O . THR A 1 138 ? 4.185 3.882 -15.318 1.00 96.50 138 THR A O 1
ATOM 1095 N N . SER A 1 139 ? 6.214 3.106 -15.874 1.00 95.25 139 SER A N 1
ATOM 1096 C CA . SER A 1 139 ? 6.619 4.227 -16.729 1.00 95.25 139 SER A CA 1
ATOM 1097 C C . SER A 1 139 ? 7.015 3.718 -18.119 1.00 95.25 139 SER A C 1
ATOM 1099 O O . SER A 1 139 ? 6.955 2.524 -18.406 1.00 95.25 139 SER A O 1
ATOM 1101 N N . GLU A 1 140 ? 7.440 4.619 -19.007 1.00 93.19 140 GLU A N 1
ATOM 1102 C CA . GLU A 1 140 ? 7.956 4.242 -20.331 1.00 93.19 140 GLU A CA 1
ATOM 1103 C C . GLU A 1 140 ? 9.145 3.274 -20.268 1.00 93.19 140 GLU A C 1
ATOM 1105 O O . GLU A 1 140 ? 9.320 2.448 -21.157 1.00 93.19 140 GLU A O 1
ATOM 1110 N N . GLY A 1 141 ? 9.954 3.364 -19.211 1.00 92.12 141 GLY A N 1
ATOM 1111 C CA . GLY A 1 141 ? 11.140 2.529 -19.053 1.00 92.12 141 GLY A CA 1
ATOM 1112 C C . GLY A 1 141 ? 10.931 1.231 -18.299 1.00 92.12 141 GLY A C 1
ATOM 1113 O O . GLY A 1 141 ? 11.903 0.523 -18.050 1.00 92.12 141 GLY A O 1
ATOM 1114 N N . GLY A 1 142 ? 9.691 0.903 -17.940 1.00 95.12 142 GLY A N 1
ATOM 1115 C CA . GLY A 1 142 ? 9.337 -0.366 -17.322 1.00 95.12 142 GLY A CA 1
ATOM 1116 C C . GLY A 1 142 ? 8.611 -0.198 -15.996 1.00 95.12 142 GLY A C 1
ATOM 1117 O O . GLY A 1 142 ? 7.938 0.802 -15.752 1.00 95.12 142 GLY A O 1
ATOM 1118 N N . VAL A 1 143 ? 8.739 -1.215 -15.148 1.00 96.44 143 VAL A N 1
ATOM 1119 C CA . VAL A 1 143 ? 7.949 -1.368 -13.926 1.00 96.44 143 VAL A CA 1
ATOM 1120 C C . VAL A 1 143 ? 8.864 -1.383 -12.713 1.00 96.44 143 VAL A C 1
ATOM 1122 O O . VAL A 1 143 ? 9.862 -2.102 -12.690 1.00 96.44 143 VAL A O 1
ATOM 1125 N N . SER A 1 144 ? 8.478 -0.637 -11.686 1.00 97.50 144 SER A N 1
ATOM 1126 C CA . SER A 1 144 ? 9.056 -0.731 -10.348 1.00 97.50 144 SER A CA 1
ATOM 1127 C C . SER A 1 144 ? 7.985 -1.147 -9.351 1.00 97.50 144 SER A C 1
ATOM 1129 O O . SER A 1 144 ? 6.791 -0.964 -9.590 1.00 97.50 144 SER A O 1
ATOM 1131 N N . LYS A 1 145 ? 8.405 -1.709 -8.217 1.00 97.75 145 LYS A N 1
ATOM 1132 C CA . LYS A 1 145 ? 7.499 -2.144 -7.151 1.00 97.75 145 LYS A CA 1
ATOM 1133 C C . LYS A 1 145 ? 8.003 -1.678 -5.797 1.00 97.75 145 LYS A C 1
ATOM 1135 O O . LYS A 1 145 ? 9.211 -1.609 -5.578 1.00 97.75 145 LYS A O 1
ATOM 1140 N N . SER A 1 146 ? 7.078 -1.402 -4.891 1.00 98.31 146 SER A N 1
ATOM 1141 C CA . SER A 1 146 ? 7.363 -1.212 -3.473 1.00 98.31 146 SER A CA 1
ATOM 1142 C C . SER A 1 146 ? 6.353 -2.002 -2.649 1.00 98.31 146 SER A C 1
ATOM 1144 O O . SER A 1 146 ? 5.149 -1.869 -2.867 1.00 98.31 146 SER A O 1
ATOM 1146 N N . SER A 1 147 ? 6.848 -2.844 -1.741 1.00 98.00 147 SER A N 1
ATOM 1147 C CA . SER A 1 147 ? 6.025 -3.742 -0.926 1.00 98.00 147 SER A CA 1
ATOM 1148 C C . SER A 1 147 ? 6.093 -3.387 0.556 1.00 98.00 147 SER A C 1
ATOM 1150 O O . SER A 1 147 ? 7.118 -2.910 1.041 1.00 98.00 147 SER A O 1
ATOM 1152 N N . PHE A 1 148 ? 5.012 -3.666 1.281 1.00 98.38 148 PHE A N 1
ATOM 1153 C CA . PHE A 1 148 ? 4.895 -3.468 2.720 1.00 98.38 148 PHE A CA 1
ATOM 1154 C C . PHE A 1 148 ? 4.078 -4.598 3.358 1.00 98.38 148 PHE A C 1
ATOM 1156 O O . PHE A 1 148 ? 2.965 -4.894 2.921 1.00 98.38 148 PHE A O 1
ATOM 1163 N N . SER A 1 149 ? 4.612 -5.218 4.414 1.00 98.25 149 SER A N 1
ATOM 1164 C CA . SER A 1 149 ? 3.894 -6.242 5.182 1.00 98.25 149 SER A CA 1
ATOM 1165 C C . SER A 1 149 ? 3.017 -5.585 6.247 1.00 98.25 149 SER A C 1
ATOM 1167 O O . SER A 1 149 ? 3.500 -5.130 7.284 1.00 98.25 149 SER A O 1
ATOM 1169 N N . PHE A 1 150 ? 1.711 -5.537 5.993 1.00 98.31 150 PHE A N 1
ATOM 1170 C CA . PHE A 1 150 ? 0.712 -5.000 6.910 1.00 98.31 150 PHE A CA 1
ATOM 1171 C C . PHE A 1 150 ? 0.086 -6.133 7.728 1.00 98.31 150 PHE A C 1
ATOM 1173 O O . PHE A 1 150 ? -1.048 -6.553 7.502 1.00 98.31 150 PHE A O 1
ATOM 1180 N N . THR A 1 151 ? 0.868 -6.678 8.658 1.00 98.12 151 THR A N 1
ATOM 1181 C CA . THR A 1 151 ? 0.481 -7.819 9.502 1.00 98.12 151 THR A CA 1
ATOM 1182 C C . THR A 1 151 ? 1.009 -7.656 10.932 1.00 98.12 151 THR A C 1
ATOM 1184 O O . THR A 1 151 ? 1.849 -6.793 11.212 1.00 98.12 151 THR A O 1
ATOM 1187 N N . GLY A 1 152 ? 0.501 -8.466 11.866 1.00 97.88 152 GLY A N 1
ATOM 1188 C CA . GLY A 1 152 ? 1.049 -8.571 13.223 1.00 97.88 152 GLY A CA 1
ATOM 1189 C C . GLY A 1 152 ? 1.015 -7.252 14.003 1.00 97.88 152 GLY A C 1
ATOM 1190 O O . GLY A 1 152 ? -0.012 -6.577 14.058 1.00 97.88 152 GLY A O 1
ATOM 1191 N N . GLN A 1 153 ? 2.142 -6.874 14.614 1.00 97.62 153 GLN A N 1
ATOM 1192 C CA . GLN A 1 153 ? 2.225 -5.691 15.486 1.00 97.62 153 GLN A CA 1
ATOM 1193 C C . GLN A 1 153 ? 1.906 -4.378 14.756 1.00 97.62 153 GLN A C 1
ATOM 1195 O O . GLN A 1 153 ? 1.265 -3.493 15.325 1.00 97.62 153 GLN A O 1
ATOM 1200 N N . VAL A 1 154 ? 2.318 -4.253 13.490 1.00 97.69 154 VAL A N 1
ATOM 1201 C CA . VAL A 1 154 ? 2.044 -3.062 12.672 1.00 97.69 154 VAL A CA 1
ATOM 1202 C C . VAL A 1 154 ? 0.539 -2.897 12.471 1.00 97.69 154 VAL A C 1
ATOM 1204 O O . VAL A 1 154 ? -0.003 -1.814 12.705 1.00 97.69 154 VAL A O 1
ATOM 1207 N N . PHE A 1 155 ? -0.139 -3.986 12.096 1.00 98.25 155 PHE A N 1
ATOM 1208 C CA . PHE A 1 155 ? -1.590 -4.006 11.930 1.00 98.25 155 PHE A CA 1
ATOM 1209 C C . PHE A 1 155 ? -2.302 -3.647 13.235 1.00 98.25 155 PHE A C 1
ATOM 1211 O O . PHE A 1 155 ? -3.121 -2.733 13.252 1.00 98.25 155 PHE A O 1
ATOM 1218 N N . GLN A 1 156 ? -1.942 -4.305 14.340 1.00 97.94 156 GLN A N 1
ATOM 1219 C CA . GLN A 1 156 ? -2.561 -4.077 15.648 1.00 97.94 156 GLN A CA 1
ATOM 1220 C C . GLN A 1 156 ? -2.426 -2.619 16.101 1.00 97.94 156 GLN A C 1
ATOM 1222 O O . GLN A 1 156 ? -3.402 -2.019 16.546 1.00 97.94 156 GLN A O 1
ATOM 1227 N N . SER A 1 157 ? -1.243 -2.020 15.934 1.00 98.19 157 SER A N 1
ATOM 1228 C CA . SER A 1 157 ? -0.996 -0.619 16.291 1.00 98.19 157 SER A CA 1
ATOM 1229 C C . SER A 1 157 ? -1.895 0.345 15.509 1.00 98.19 157 SER A C 1
ATOM 1231 O O . SER A 1 157 ? -2.510 1.242 16.088 1.00 98.19 157 SER A O 1
ATOM 1233 N N . ILE A 1 158 ? -2.025 0.147 14.195 1.00 98.25 158 ILE A N 1
ATOM 1234 C CA . ILE A 1 158 ? -2.878 0.983 13.340 1.00 98.25 158 ILE A CA 1
ATOM 1235 C C . ILE A 1 158 ? -4.365 0.739 13.629 1.00 98.25 158 ILE A C 1
ATOM 1237 O O . ILE A 1 158 ? -5.133 1.696 13.733 1.00 98.25 158 ILE A O 1
ATOM 1241 N N . HIS A 1 159 ? -4.765 -0.518 13.822 1.00 96.94 159 HIS A N 1
ATOM 1242 C CA . HIS A 1 159 ? -6.139 -0.894 14.140 1.00 96.94 159 HIS A CA 1
ATOM 1243 C C . HIS A 1 159 ? -6.613 -0.259 15.455 1.00 96.94 159 HIS A C 1
ATOM 1245 O O . HIS A 1 159 ? -7.699 0.316 15.504 1.00 96.94 159 HIS A O 1
ATOM 1251 N N . LEU A 1 160 ? -5.772 -0.272 16.496 1.00 96.94 160 LEU A N 1
ATOM 1252 C CA . LEU A 1 160 ? -6.065 0.381 17.775 1.00 96.94 160 LEU A CA 1
ATOM 1253 C C . LEU A 1 160 ? -6.227 1.898 17.630 1.00 96.94 160 LEU A C 1
ATOM 1255 O O . LEU A 1 160 ? -7.166 2.460 18.188 1.00 96.94 160 LEU A O 1
ATOM 1259 N N . LYS A 1 161 ? -5.366 2.562 16.846 1.00 97.81 161 LYS A N 1
ATOM 1260 C CA . LYS A 1 161 ? -5.484 4.009 16.582 1.00 97.81 161 LYS A CA 1
ATOM 1261 C C . LYS A 1 161 ? -6.806 4.358 15.895 1.00 97.81 161 LYS A C 1
ATOM 1263 O O . LYS A 1 161 ? -7.466 5.315 16.290 1.00 97.81 161 LYS A O 1
ATOM 1268 N N . ILE A 1 162 ? -7.206 3.573 14.895 1.00 97.12 162 ILE A N 1
ATOM 1269 C CA . ILE A 1 162 ? -8.476 3.766 14.179 1.00 97.12 162 ILE A CA 1
ATOM 1270 C C . ILE A 1 162 ? -9.668 3.514 15.105 1.00 97.12 162 ILE A C 1
ATOM 1272 O O . ILE A 1 162 ? -10.634 4.277 15.078 1.00 97.12 162 ILE A O 1
ATOM 1276 N N . LYS A 1 163 ? -9.605 2.466 15.932 1.00 95.50 163 LYS A N 1
ATOM 1277 C CA . LYS A 1 163 ? -10.652 2.155 16.908 1.00 95.50 163 LYS A CA 1
ATOM 1278 C C . LYS A 1 163 ? -10.838 3.302 17.905 1.00 95.50 163 LYS A C 1
ATOM 1280 O O . LYS A 1 163 ? -11.953 3.799 18.030 1.00 95.50 163 LYS A O 1
ATOM 1285 N N . ALA A 1 164 ? -9.747 3.783 18.501 1.00 95.50 164 ALA A N 1
ATOM 1286 C CA . ALA A 1 164 ? -9.770 4.915 19.425 1.00 95.50 164 ALA A CA 1
ATOM 1287 C C . ALA A 1 164 ? -10.337 6.186 18.769 1.00 95.50 164 ALA A C 1
ATOM 1289 O O . ALA A 1 164 ? -11.161 6.875 19.363 1.00 95.50 164 ALA A O 1
ATOM 1290 N N . TYR A 1 165 ? -9.965 6.469 17.513 1.00 94.88 165 TYR A N 1
ATOM 1291 C CA . TYR A 1 165 ? -10.536 7.594 16.768 1.00 94.88 165 TYR A CA 1
ATOM 1292 C C . TYR A 1 165 ? -12.057 7.457 16.601 1.00 94.88 165 TYR A C 1
ATOM 1294 O O . TYR A 1 165 ? -12.789 8.419 16.819 1.00 94.88 165 TYR A O 1
ATOM 1302 N N . ARG A 1 166 ? -12.558 6.269 16.235 1.00 91.94 166 ARG A N 1
ATOM 1303 C CA . ARG A 1 166 ? -14.004 6.036 16.064 1.00 91.94 166 ARG A CA 1
ATOM 1304 C C . ARG A 1 166 ? -14.772 6.207 17.374 1.00 91.94 166 ARG A C 1
ATOM 1306 O O . ARG A 1 166 ? -15.838 6.814 17.353 1.00 91.94 166 ARG A O 1
ATOM 1313 N N . GLU A 1 167 ? -14.233 5.710 18.483 1.00 92.56 167 GLU A N 1
ATOM 1314 C CA . GLU A 1 167 ? -14.820 5.865 19.822 1.00 92.56 167 GLU A CA 1
ATOM 1315 C C . GLU A 1 167 ? -14.879 7.342 20.231 1.00 92.56 167 GLU A C 1
ATOM 1317 O O . GLU A 1 167 ? -15.954 7.838 20.562 1.00 92.56 167 GLU A O 1
ATOM 1322 N N . GLN A 1 168 ? -13.785 8.087 20.047 1.00 92.25 168 GLN A N 1
ATOM 1323 C CA . GLN A 1 168 ? -13.752 9.529 20.306 1.00 92.25 168 GLN A CA 1
ATOM 1324 C C . GLN A 1 168 ? -14.802 10.297 19.481 1.00 92.25 168 GLN A C 1
ATOM 1326 O O . GLN A 1 168 ? -15.453 11.214 19.978 1.00 92.25 168 GLN A O 1
ATOM 1331 N N . GLN A 1 169 ? -15.003 9.933 18.209 1.00 89.75 169 GLN A N 1
ATOM 1332 C CA . GLN A 1 169 ? -16.033 10.564 17.376 1.00 89.75 169 GLN A CA 1
ATOM 1333 C C . GLN A 1 169 ? -17.462 10.212 17.819 1.00 89.75 169 GLN A C 1
ATOM 1335 O O . GLN A 1 169 ? -18.376 11.009 17.600 1.00 89.75 169 GLN A O 1
ATOM 1340 N N . LEU A 1 170 ? -17.683 9.036 18.414 1.00 88.56 170 LEU A N 1
ATOM 1341 C CA . LEU A 1 170 ? -18.981 8.654 18.977 1.00 88.56 170 LEU A CA 1
ATOM 1342 C C . LEU A 1 170 ? -19.280 9.430 20.261 1.00 88.56 170 LEU A C 1
ATOM 1344 O O . LEU A 1 170 ? -20.403 9.904 20.419 1.00 88.56 170 LEU A O 1
ATOM 1348 N N . GLU A 1 171 ? -18.283 9.616 21.125 1.00 87.44 171 GLU A N 1
ATOM 1349 C CA . GLU A 1 171 ? -18.400 10.426 22.343 1.00 87.44 171 GLU A CA 1
ATOM 1350 C C . GLU A 1 171 ? -18.743 11.881 22.013 1.00 87.44 171 GLU A C 1
ATOM 1352 O O . GLU A 1 171 ? -19.736 12.401 22.516 1.00 87.44 171 GLU A O 1
ATOM 1357 N N . LEU A 1 172 ? -18.022 12.498 21.069 1.00 84.62 172 LEU A N 1
ATOM 1358 C CA . LEU A 1 172 ? -18.299 13.867 20.616 1.00 84.62 172 LEU A CA 1
ATOM 1359 C C . LEU A 1 172 ? -19.708 14.016 20.020 1.00 84.62 172 LEU A C 1
ATOM 1361 O O . LEU A 1 172 ? -20.378 15.028 20.225 1.00 84.62 172 LEU A O 1
ATOM 1365 N N . LYS A 1 173 ? -20.190 13.004 19.286 1.00 78.56 173 LYS A N 1
ATOM 1366 C CA . LYS A 1 173 ? -21.562 12.997 18.756 1.00 78.56 173 LYS A CA 1
ATOM 1367 C C . LYS A 1 173 ? -22.600 12.827 19.864 1.00 78.56 173 LYS A C 1
ATOM 1369 O O . LYS A 1 173 ? -23.630 13.492 19.817 1.00 78.56 173 LYS A O 1
ATOM 1374 N N . GLY A 1 174 ? -22.343 11.966 20.846 1.00 74.12 174 GLY A N 1
ATOM 1375 C CA . GLY A 1 174 ? -23.215 11.780 22.007 1.00 74.12 174 GLY A CA 1
ATOM 1376 C C . GLY A 1 174 ? -23.316 13.041 22.864 1.00 74.12 174 GLY A C 1
ATOM 1377 O O . GLY A 1 174 ? -24.412 13.423 23.267 1.00 74.12 174 GLY A O 1
ATOM 1378 N N . GLU A 1 175 ? -22.198 13.734 23.070 1.00 69.88 175 GLU A N 1
ATOM 1379 C CA . GLU A 1 175 ? -22.143 15.005 23.792 1.00 69.88 175 GLU A CA 1
ATOM 1380 C C . GLU A 1 175 ? -22.908 16.109 23.052 1.00 69.88 175 GLU A C 1
ATOM 1382 O O . GLU A 1 175 ? -23.736 16.794 23.653 1.00 69.88 175 GLU A O 1
ATOM 1387 N N . HIS A 1 176 ? -22.737 16.216 21.730 1.00 68.06 176 HIS A N 1
ATOM 1388 C CA . HIS A 1 176 ? -23.487 17.178 20.920 1.00 68.06 176 HIS A CA 1
ATOM 1389 C C . HIS A 1 176 ? -25.003 16.919 20.964 1.00 68.06 176 HIS A C 1
ATOM 1391 O O . HIS A 1 176 ? -25.791 17.856 21.060 1.00 68.06 176 HIS A O 1
ATOM 1397 N N . VAL A 1 177 ? -25.434 15.652 20.942 1.00 68.00 177 VAL A N 1
ATOM 1398 C CA . VAL A 1 177 ? -26.857 15.290 21.087 1.00 68.00 177 VAL A CA 1
ATOM 1399 C C . VAL A 1 177 ? -27.372 15.607 22.496 1.00 68.00 177 VAL A C 1
ATOM 1401 O O . VAL A 1 177 ? -28.480 16.125 22.634 1.00 68.00 177 VAL A O 1
ATOM 1404 N N . SER A 1 178 ? -26.572 15.344 23.532 1.00 69.44 178 SER A N 1
ATOM 1405 C CA . SER A 1 178 ? -26.915 15.650 24.926 1.00 69.44 178 SER A CA 1
ATOM 1406 C C . SER A 1 178 ? -27.100 17.156 25.157 1.00 69.44 178 SER A C 1
ATOM 1408 O O . SER A 1 178 ? -28.115 17.571 25.720 1.00 69.44 178 SER A O 1
ATOM 1410 N N . HIS A 1 179 ? -26.187 17.991 24.646 1.00 66.12 179 HIS A N 1
ATOM 1411 C CA . HIS A 1 179 ? -26.313 19.453 24.696 1.00 66.12 179 HIS A CA 1
ATOM 1412 C C . HIS A 1 179 ? -27.575 19.954 23.979 1.00 66.12 179 HIS A C 1
ATOM 1414 O O . HIS A 1 179 ? -28.346 20.703 24.573 1.00 66.12 179 HIS A O 1
ATOM 1420 N N . CYS A 1 180 ? -27.868 19.474 22.763 1.00 64.81 180 CYS A N 1
ATOM 1421 C CA . CYS A 1 180 ? -29.097 19.862 22.060 1.00 64.81 180 CYS A CA 1
ATOM 1422 C C . CYS A 1 180 ? -30.376 19.475 22.828 1.00 64.81 180 CYS A C 1
ATOM 1424 O O . CYS A 1 180 ? -31.373 20.197 22.772 1.00 64.81 180 CYS A O 1
ATOM 1426 N N . TYR A 1 181 ? -30.372 18.346 23.546 1.00 64.06 181 TYR A N 1
ATOM 1427 C CA . TYR A 1 181 ? -31.516 17.916 24.355 1.00 64.06 181 TYR A CA 1
ATOM 1428 C C . TYR A 1 181 ? -31.716 18.803 25.594 1.00 64.06 181 TYR A C 1
ATOM 1430 O O . TYR A 1 181 ? -32.849 19.155 25.927 1.00 64.06 181 TYR A O 1
ATOM 1438 N N . LEU A 1 182 ? -30.624 19.207 26.251 1.00 65.75 182 LEU A N 1
ATOM 1439 C CA . LEU A 1 182 ? -30.664 20.161 27.362 1.00 65.75 182 LEU A CA 1
ATOM 1440 C C . LEU A 1 182 ? -31.161 21.543 26.907 1.00 65.75 182 LEU A C 1
ATOM 1442 O O . LEU A 1 182 ? -31.967 22.154 27.607 1.00 65.75 182 LEU A O 1
ATOM 1446 N N . ASP A 1 183 ? -30.766 22.015 25.725 1.00 63.28 183 ASP A N 1
ATOM 1447 C CA . ASP A 1 183 ? -31.245 23.290 25.172 1.00 63.28 183 ASP A CA 1
ATOM 1448 C C . ASP A 1 183 ? -32.751 23.258 24.834 1.00 63.28 183 ASP A C 1
ATOM 1450 O O . ASP A 1 183 ? -33.487 24.201 25.137 1.00 63.28 183 ASP A O 1
ATOM 1454 N N . LEU A 1 184 ? -33.252 22.146 24.279 1.00 62.78 184 LEU A N 1
ATOM 1455 C CA . LEU A 1 184 ? -34.685 21.944 24.010 1.00 62.78 184 LEU A CA 1
ATOM 1456 C C . LEU A 1 184 ? -35.529 21.895 25.295 1.00 62.78 184 LEU A C 1
ATOM 1458 O O . LEU A 1 184 ? -36.636 22.441 25.330 1.00 62.78 184 LEU A O 1
ATOM 1462 N N . ALA A 1 185 ? -35.014 21.275 26.361 1.00 61.59 185 ALA A N 1
ATOM 1463 C CA . ALA A 1 185 ? -35.697 21.215 27.653 1.00 61.59 185 ALA A CA 1
ATOM 1464 C C . ALA A 1 185 ? -35.849 22.606 28.297 1.00 61.59 185 ALA A C 1
ATOM 1466 O O . ALA A 1 185 ? -36.906 22.914 28.851 1.00 61.59 185 ALA A O 1
ATOM 1467 N N . HIS A 1 186 ? -34.844 23.479 28.164 1.00 59.00 186 HIS A N 1
ATOM 1468 C CA . HIS A 1 186 ? -34.941 24.869 28.623 1.00 59.00 186 HIS A CA 1
ATOM 1469 C C . HIS A 1 186 ? -35.957 25.691 27.817 1.00 59.00 186 HIS A C 1
ATOM 1471 O O . HIS A 1 186 ? -36.629 26.557 28.380 1.00 59.00 186 HIS A O 1
ATOM 1477 N N . PHE A 1 187 ? -36.127 25.408 26.522 1.00 55.59 187 PHE A N 1
ATOM 1478 C CA . PHE A 1 187 ? -37.094 26.120 25.682 1.00 55.59 187 PHE A CA 1
ATOM 1479 C C . PHE A 1 187 ? -38.551 25.736 26.000 1.00 55.59 187 PHE A C 1
ATOM 1481 O O . PHE A 1 187 ? -39.428 26.598 26.045 1.00 55.59 187 PHE A O 1
ATOM 1488 N N . HIS A 1 188 ? -38.816 24.462 26.307 1.00 57.12 188 HIS A N 1
ATOM 1489 C CA . HIS A 1 188 ? -40.149 23.997 26.720 1.00 57.12 188 HIS A CA 1
ATOM 1490 C C . HIS A 1 188 ? -40.518 24.346 28.176 1.00 57.12 188 HIS A C 1
ATOM 1492 O O . HIS A 1 188 ? -41.694 24.288 28.534 1.00 57.12 188 HIS A O 1
ATOM 1498 N N . GLY A 1 189 ? -39.549 24.737 29.009 1.00 53.88 189 GLY A N 1
ATOM 1499 C CA . GLY A 1 189 ? -39.769 25.144 30.402 1.00 53.88 189 GLY A CA 1
ATOM 1500 C C . GLY A 1 189 ? -40.297 26.572 30.605 1.00 53.88 189 GLY A C 1
ATOM 1501 O O . GLY A 1 189 ? -40.654 26.909 31.728 1.00 53.88 189 GLY A O 1
ATOM 1502 N N . ASN A 1 190 ? -40.373 27.399 29.554 1.00 53.12 190 ASN A N 1
ATOM 1503 C CA . ASN A 1 190 ? -40.794 28.811 29.632 1.00 53.12 190 ASN A CA 1
ATOM 1504 C C . ASN A 1 190 ? -42.205 29.097 29.071 1.00 53.12 190 ASN A C 1
ATOM 1506 O O . ASN A 1 190 ? -42.589 30.255 28.930 1.00 53.12 190 ASN A O 1
ATOM 1510 N N . PHE A 1 191 ? -42.996 28.062 28.772 1.00 49.88 191 PHE A N 1
ATOM 1511 C CA . PHE A 1 191 ? -44.425 28.190 28.452 1.00 49.88 191 PHE A CA 1
ATOM 1512 C C . PHE A 1 191 ? -45.277 27.612 29.591 1.00 49.88 191 PHE A C 1
ATOM 1514 O O . PHE A 1 191 ? -45.859 26.535 29.459 1.00 49.88 191 PHE A O 1
ATOM 1521 N N . LYS A 1 192 ? -45.334 28.310 30.727 1.00 42.31 192 LYS A N 1
ATOM 1522 C CA . LYS A 1 192 ? -46.385 28.162 31.742 1.00 42.31 192 LYS A CA 1
ATOM 1523 C C . LYS A 1 192 ? -46.580 29.465 32.497 1.00 42.31 192 LYS A C 1
ATOM 1525 O O . LYS A 1 192 ? -45.559 30.123 32.778 1.00 42.31 192 LYS A O 1
#

Organism: Mola mola (NCBI:txid94237)